Protein AF-A0A5C6UK76-F1 (afdb_monomer)

Structure (mmCIF, N/CA/C/O backbone):
data_AF-A0A5C6UK76-F1
#
_entry.id   AF-A0A5C6UK76-F1
#
loop_
_atom_site.group_PDB
_atom_site.id
_atom_site.type_symbol
_atom_site.label_atom_id
_atom_site.label_alt_id
_atom_site.label_comp_id
_atom_site.label_asym_id
_atom_site.label_entity_id
_atom_site.label_seq_id
_atom_site.pdbx_PDB_ins_code
_atom_site.Cartn_x
_atom_site.Cartn_y
_atom_site.Cartn_z
_atom_site.occupancy
_atom_site.B_iso_or_equiv
_atom_site.auth_seq_id
_atom_site.auth_comp_id
_atom_site.auth_asym_id
_atom_site.auth_atom_id
_atom_site.pdbx_PDB_model_num
ATOM 1 N N . MET A 1 1 ? -68.736 -87.052 -55.506 1.00 36.09 1 MET A N 1
ATOM 2 C CA . MET A 1 1 ? -68.557 -86.877 -56.955 1.00 36.09 1 MET A CA 1
ATOM 3 C C . MET A 1 1 ? -67.538 -85.767 -57.106 1.00 36.09 1 MET A C 1
ATOM 5 O O . MET A 1 1 ? -67.913 -84.608 -57.008 1.00 36.09 1 MET A O 1
ATOM 9 N N . ASP A 1 2 ? -66.259 -86.073 -56.887 1.00 35.88 2 ASP A N 1
ATOM 10 C CA . ASP A 1 2 ? -65.338 -86.766 -57.823 1.00 35.88 2 ASP A CA 1
ATOM 11 C C . ASP A 1 2 ? -65.076 -85.876 -59.041 1.00 35.88 2 ASP A C 1
ATOM 13 O O . ASP A 1 2 ? -66.031 -85.508 -59.718 1.00 35.88 2 ASP A O 1
ATOM 17 N N . GLN A 1 3 ? -63.849 -85.332 -59.127 1.00 36.06 3 GLN A N 1
ATOM 18 C CA . GLN A 1 3 ? -62.809 -85.706 -60.118 1.00 36.06 3 GLN A CA 1
ATOM 19 C C . GLN A 1 3 ? -63.142 -85.106 -61.498 1.00 36.06 3 GLN A C 1
ATOM 21 O O . GLN A 1 3 ? -64.276 -85.176 -61.943 1.00 36.06 3 GLN A O 1
ATOM 26 N N . ASP A 1 4 ? -62.283 -84.441 -62.261 1.00 37.47 4 ASP A N 1
ATOM 27 C CA . ASP A 1 4 ? -60.842 -84.536 -62.507 1.00 37.47 4 ASP A CA 1
ATOM 28 C C . ASP A 1 4 ? -60.537 -83.349 -63.468 1.00 37.47 4 ASP A C 1
ATOM 30 O O . ASP A 1 4 ? -61.389 -82.984 -64.276 1.00 37.47 4 ASP A O 1
ATOM 34 N N . GLU A 1 5 ? -59.479 -82.550 -63.311 1.00 41.06 5 GLU A N 1
ATOM 35 C CA . GLU A 1 5 ? -58.100 -82.783 -63.781 1.00 41.06 5 GLU A CA 1
ATOM 36 C C . GLU A 1 5 ? -57.763 -81.905 -65.013 1.00 41.06 5 GLU A C 1
ATOM 38 O O . GLU A 1 5 ? -58.577 -81.710 -65.913 1.00 41.06 5 GLU A O 1
ATOM 43 N N . LYS A 1 6 ? -56.496 -81.461 -65.041 1.00 35.66 6 LYS A N 1
ATOM 44 C CA . LYS A 1 6 ? -55.694 -80.858 -66.131 1.00 35.66 6 LYS A CA 1
ATOM 45 C C . LYS A 1 6 ? -55.675 -79.325 -66.192 1.00 35.66 6 LYS A C 1
ATOM 47 O O . LYS A 1 6 ? -56.593 -78.685 -66.679 1.00 35.66 6 LYS A O 1
ATOM 52 N N . SER A 1 7 ? -54.680 -78.693 -65.563 1.00 37.75 7 SER A N 1
ATOM 53 C CA . SER A 1 7 ? -53.267 -78.587 -65.998 1.00 37.75 7 SER A CA 1
ATOM 54 C C . SER A 1 7 ? -53.093 -77.642 -67.186 1.00 37.75 7 SER A C 1
ATOM 56 O O . SER A 1 7 ? -53.375 -78.030 -68.315 1.00 37.75 7 SER A O 1
ATOM 58 N N . GLN A 1 8 ? -52.534 -76.454 -66.932 1.00 35.03 8 GLN A N 1
ATOM 59 C CA . GLN A 1 8 ? -51.279 -76.071 -67.579 1.00 35.03 8 GLN A CA 1
ATOM 60 C C . GLN A 1 8 ? -50.552 -74.971 -66.790 1.00 35.03 8 GLN A C 1
ATOM 62 O O . GLN A 1 8 ? -51.167 -74.122 -66.153 1.00 35.03 8 GLN A O 1
ATOM 67 N N . VAL A 1 9 ? -49.232 -75.096 -66.811 1.00 37.34 9 VAL A N 1
ATOM 68 C CA . VAL A 1 9 ? -48.186 -74.438 -66.026 1.00 37.34 9 VAL A CA 1
ATOM 69 C C . VAL A 1 9 ? -47.702 -73.142 -66.700 1.00 37.34 9 VAL A C 1
ATOM 71 O O . VAL A 1 9 ? -47.714 -73.062 -67.924 1.00 37.34 9 VAL A O 1
ATOM 74 N N . ASP A 1 10 ? -47.249 -72.207 -65.857 1.00 37.44 10 ASP A N 1
ATOM 75 C CA . ASP A 1 10 ? -46.305 -71.087 -66.039 1.00 37.44 10 ASP A CA 1
ATOM 76 C C . ASP A 1 10 ? -46.418 -70.099 -67.211 1.00 37.44 10 ASP A C 1
ATOM 78 O O . ASP A 1 10 ? -46.256 -70.434 -68.381 1.00 37.44 10 ASP A O 1
ATOM 82 N N . SER A 1 11 ? -46.372 -68.815 -66.836 1.00 34.81 11 SER A N 1
ATOM 83 C CA . SER A 1 11 ? -45.257 -67.968 -67.272 1.00 34.81 11 SER A CA 1
ATOM 84 C C . SER A 1 11 ? -44.856 -66.980 -66.171 1.00 34.81 11 SER A C 1
ATOM 86 O O . SER A 1 11 ? -45.679 -66.232 -65.647 1.00 34.81 11 SER A O 1
ATOM 88 N N . VAL A 1 12 ? -43.571 -67.043 -65.848 1.00 40.00 12 VAL A N 1
ATOM 89 C CA . VAL A 1 12 ? -42.781 -66.275 -64.885 1.00 40.00 12 VAL A CA 1
ATOM 90 C C . VAL A 1 12 ? -42.566 -64.816 -65.336 1.00 40.00 12 VAL A C 1
ATOM 92 O O . VAL A 1 12 ? -42.543 -64.546 -66.530 1.00 40.00 12 VAL A O 1
ATOM 95 N N . GLU A 1 13 ? -42.428 -63.938 -64.333 1.00 47.53 13 GLU A N 1
ATOM 96 C CA . GLU A 1 13 ? -41.753 -62.623 -64.256 1.00 47.53 13 GLU A C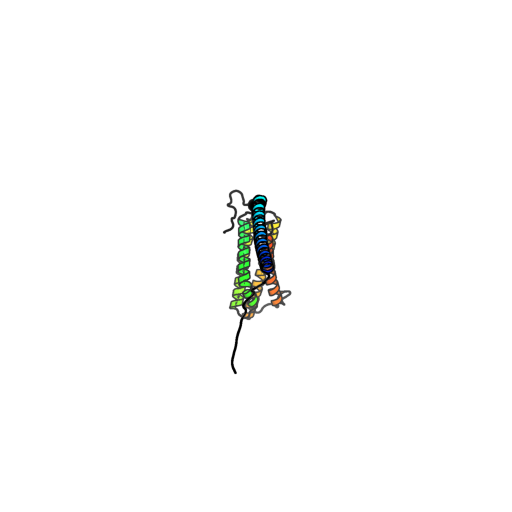A 1
ATOM 97 C C . GLU A 1 13 ? -41.621 -61.745 -65.512 1.00 47.53 13 GLU A C 1
ATOM 99 O O . GLU A 1 13 ? -40.874 -62.047 -66.435 1.00 47.53 13 GLU A O 1
ATOM 104 N N . ASP A 1 14 ? -42.178 -60.537 -65.405 1.00 42.41 14 ASP A N 1
ATOM 105 C CA . ASP A 1 14 ? -41.541 -59.327 -65.936 1.00 42.41 14 ASP A CA 1
ATOM 106 C C . ASP A 1 14 ? -41.408 -58.349 -64.755 1.00 42.41 14 ASP A C 1
ATOM 108 O O . ASP A 1 14 ? -42.170 -57.398 -64.575 1.00 42.41 14 ASP A O 1
ATOM 112 N N . VAL A 1 15 ? -40.526 -58.705 -63.815 1.00 51.69 15 VAL A N 1
ATOM 113 C CA . VAL A 1 15 ? -40.013 -57.739 -62.841 1.00 51.69 15 VAL A CA 1
ATOM 114 C C . VAL A 1 15 ? -39.088 -56.840 -63.643 1.00 51.69 15 VAL A C 1
ATOM 116 O O . VAL A 1 15 ? -38.170 -57.335 -64.287 1.00 51.69 15 VAL A O 1
ATOM 119 N N . ASP A 1 16 ? -39.356 -55.540 -63.627 1.00 55.72 16 ASP A N 1
ATOM 120 C CA . ASP A 1 16 ? -38.606 -54.516 -64.354 1.00 55.72 16 ASP A CA 1
ATOM 121 C C . ASP A 1 16 ? -37.191 -54.376 -63.748 1.00 55.72 16 ASP A C 1
ATOM 123 O O . ASP A 1 16 ? -36.895 -53.506 -62.924 1.00 55.72 16 ASP A O 1
ATOM 127 N N . VAL A 1 17 ? -36.329 -55.345 -64.076 1.00 55.34 17 VAL A N 1
ATOM 128 C CA . VAL A 1 17 ? -34.945 -55.477 -63.599 1.00 55.34 17 VAL A CA 1
ATOM 129 C C . VAL A 1 17 ? -34.110 -54.272 -64.037 1.00 55.34 17 VAL A C 1
ATOM 131 O O . VAL A 1 17 ? -33.193 -53.873 -63.317 1.00 55.34 17 VAL A O 1
ATOM 134 N N . ASP A 1 18 ? -34.464 -53.647 -65.161 1.00 51.66 18 ASP A N 1
ATOM 135 C CA . ASP A 1 18 ? -33.793 -52.454 -65.673 1.00 51.66 18 ASP A CA 1
ATOM 136 C C . ASP A 1 18 ? -34.073 -51.225 -64.792 1.00 51.66 18 ASP A C 1
ATOM 138 O O . ASP A 1 18 ? -33.136 -50.508 -64.435 1.00 51.66 18 ASP A O 1
ATOM 142 N N . ALA A 1 19 ? -35.312 -51.037 -64.320 1.00 57.44 19 ALA A N 1
ATOM 143 C CA . ALA A 1 19 ? -35.645 -49.965 -63.377 1.00 57.44 19 ALA A CA 1
ATOM 144 C C . ALA A 1 19 ? -34.935 -50.129 -62.016 1.00 57.44 19 ALA A C 1
ATOM 146 O O . ALA A 1 19 ? -34.432 -49.155 -61.451 1.00 57.44 19 ALA A O 1
ATOM 147 N N . ALA A 1 20 ? -34.827 -51.363 -61.509 1.00 55.31 20 ALA A N 1
ATOM 148 C CA . ALA A 1 20 ? -34.127 -51.654 -60.255 1.00 55.31 20 ALA A CA 1
ATOM 149 C C . ALA A 1 20 ? -32.594 -51.500 -60.373 1.00 55.31 20 ALA A C 1
ATOM 151 O O . ALA A 1 20 ? -31.933 -51.050 -59.432 1.00 55.31 20 ALA A O 1
ATOM 152 N N . LEU A 1 21 ? -32.014 -51.843 -61.530 1.00 54.47 21 LEU A N 1
ATOM 153 C CA . LEU A 1 21 ? -30.589 -51.648 -61.815 1.00 54.47 21 LEU A CA 1
ATOM 154 C C . LEU A 1 21 ? -30.227 -50.170 -61.990 1.00 54.47 21 LEU A C 1
ATOM 156 O O . LEU A 1 21 ? -29.157 -49.753 -61.538 1.00 54.47 21 LEU A O 1
ATOM 160 N N . ASP A 1 22 ? -31.097 -49.371 -62.605 1.00 58.78 22 ASP A N 1
ATOM 161 C CA . ASP A 1 22 ? -30.868 -47.935 -62.771 1.00 58.78 22 ASP A CA 1
ATOM 162 C C . ASP A 1 22 ? -30.998 -47.167 -61.448 1.00 58.78 22 ASP A C 1
ATOM 164 O O . ASP A 1 22 ? -30.223 -46.237 -61.199 1.00 58.78 22 ASP A O 1
ATOM 168 N N . GLU A 1 23 ? -31.881 -47.598 -60.543 1.00 59.38 23 GLU A N 1
ATOM 169 C CA . GLU A 1 23 ? -31.985 -47.030 -59.195 1.00 59.38 23 GLU A CA 1
ATOM 170 C C . GLU A 1 23 ? -30.748 -47.361 -58.332 1.00 59.38 23 GLU A C 1
ATOM 172 O O . GLU A 1 23 ? -30.186 -46.470 -57.684 1.00 59.38 23 GLU A O 1
ATOM 177 N N . LEU A 1 24 ? -30.222 -48.592 -58.422 1.00 58.00 24 LEU A N 1
ATOM 178 C CA . LEU A 1 24 ? -28.968 -48.996 -57.765 1.00 58.00 24 LEU A CA 1
ATOM 179 C C . LEU A 1 24 ? -27.742 -48.246 -58.311 1.00 58.00 24 LEU A C 1
ATOM 181 O O . LEU A 1 24 ? -26.918 -47.760 -57.531 1.00 58.00 24 LEU A O 1
ATOM 185 N N . ARG A 1 25 ? -27.629 -48.081 -59.638 1.00 57.03 25 ARG A N 1
ATOM 186 C CA . ARG A 1 25 ? -26.540 -47.305 -60.263 1.00 57.03 25 ARG A CA 1
ATOM 187 C C . ARG A 1 25 ? -26.611 -45.824 -59.896 1.00 57.03 25 ARG A C 1
ATOM 189 O O . ARG A 1 25 ? -25.571 -45.203 -59.667 1.00 57.03 25 ARG A O 1
ATOM 196 N N . ALA A 1 26 ? -27.811 -45.249 -59.804 1.00 59.75 26 ALA A N 1
ATOM 197 C CA . ALA A 1 26 ? -27.995 -43.861 -59.391 1.00 59.75 26 ALA A CA 1
ATOM 198 C C . ALA A 1 26 ? -27.611 -43.636 -57.916 1.00 59.75 26 ALA A C 1
ATOM 200 O O . ALA A 1 26 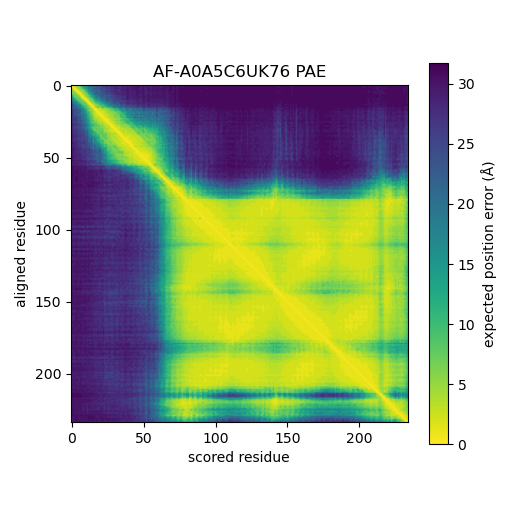? -27.012 -42.604 -57.590 1.00 59.75 26 ALA A O 1
ATOM 201 N N . GLU A 1 27 ? -27.901 -44.588 -57.023 1.00 61.22 27 GLU A N 1
ATOM 202 C CA . GLU A 1 27 ? -27.457 -44.525 -55.626 1.00 61.22 27 GLU A CA 1
ATOM 203 C C . GLU A 1 27 ? -25.946 -44.720 -55.471 1.00 61.22 27 GLU A C 1
ATOM 205 O O . GLU A 1 27 ? -25.308 -43.968 -54.725 1.00 61.22 27 GLU A O 1
ATOM 210 N N . GLU A 1 28 ? -25.351 -45.672 -56.191 1.00 59.44 28 GLU A N 1
ATOM 211 C CA . GLU A 1 28 ? -23.913 -45.942 -56.133 1.00 59.44 28 GLU A CA 1
ATOM 212 C C . GLU A 1 28 ? -23.104 -44.759 -56.689 1.00 59.44 28 GLU A C 1
ATOM 214 O O . GLU A 1 28 ? -22.155 -44.298 -56.050 1.00 59.44 28 GLU A O 1
ATOM 219 N N . HIS A 1 29 ? -23.556 -44.153 -57.793 1.00 60.41 29 HIS A N 1
ATOM 220 C CA . HIS A 1 29 ? -22.941 -42.952 -58.362 1.00 60.41 29 HIS A CA 1
ATOM 221 C C . HIS A 1 29 ? -23.073 -41.734 -57.431 1.00 60.41 29 HIS A C 1
ATOM 223 O O . HIS A 1 29 ? -22.135 -40.947 -57.301 1.00 60.41 29 HIS A O 1
ATOM 229 N N . ARG A 1 30 ? -24.198 -41.582 -56.710 1.00 64.38 30 ARG A N 1
ATOM 230 C CA . ARG A 1 30 ? -24.366 -40.525 -55.690 1.00 64.38 30 ARG A CA 1
ATOM 231 C C . ARG A 1 30 ? -23.485 -40.751 -54.463 1.00 64.38 30 ARG A C 1
ATOM 233 O O . ARG A 1 30 ? -22.965 -39.775 -53.921 1.00 64.38 30 ARG A O 1
ATOM 240 N N . ARG A 1 31 ? -23.310 -41.998 -54.013 1.00 67.19 31 ARG A N 1
ATOM 241 C CA . ARG A 1 31 ? -22.402 -42.334 -52.901 1.00 67.19 31 ARG A CA 1
ATOM 242 C C . ARG A 1 31 ? -20.952 -42.074 -53.287 1.00 67.19 31 ARG A C 1
ATOM 244 O O . ARG A 1 31 ? -20.277 -41.364 -52.546 1.00 67.19 31 ARG A O 1
ATOM 251 N N . LEU A 1 32 ? -20.524 -42.545 -54.460 1.00 66.00 32 LEU A N 1
ATOM 252 C CA . LEU A 1 32 ? -19.177 -42.319 -54.983 1.00 66.00 32 LEU A CA 1
ATOM 253 C C . LEU A 1 32 ? -18.891 -40.826 -55.160 1.00 66.00 32 LEU A C 1
ATOM 255 O O . LEU A 1 32 ? -17.889 -40.340 -54.639 1.00 66.00 32 LEU A O 1
ATOM 259 N N . LEU A 1 33 ? -19.808 -40.067 -55.771 1.00 65.81 33 LEU A N 1
ATOM 260 C CA . LEU A 1 33 ? -19.674 -38.612 -55.895 1.00 65.81 33 LEU A CA 1
ATOM 261 C C . LEU A 1 33 ? -19.567 -37.918 -54.532 1.00 65.81 33 LEU A C 1
ATOM 263 O O . LEU A 1 33 ? -18.705 -37.060 -54.363 1.00 65.81 33 LEU A O 1
ATOM 267 N N . ARG A 1 34 ? -20.382 -38.296 -53.537 1.00 63.91 34 ARG A N 1
ATOM 268 C CA . ARG A 1 34 ? -20.287 -37.723 -52.182 1.00 63.91 34 ARG A CA 1
ATOM 269 C C . ARG A 1 34 ? -18.942 -38.024 -51.532 1.00 63.91 34 ARG A C 1
ATOM 271 O O . ARG A 1 34 ? -18.337 -37.113 -50.975 1.00 63.91 34 ARG A O 1
ATOM 278 N N . THR A 1 35 ? -18.457 -39.262 -51.625 1.00 65.62 35 THR A N 1
ATOM 279 C CA . THR A 1 35 ? -17.150 -39.630 -51.068 1.00 65.62 35 THR A CA 1
ATOM 280 C C . THR A 1 35 ? -16.011 -38.916 -51.784 1.00 65.62 35 THR A C 1
ATOM 282 O O . THR A 1 35 ? -15.151 -38.344 -51.121 1.00 65.62 35 THR A O 1
ATOM 285 N N . THR A 1 36 ? -16.019 -38.846 -53.117 1.00 69.62 36 THR A N 1
ATOM 286 C CA . THR A 1 36 ? -14.970 -38.166 -53.887 1.00 69.62 36 THR A CA 1
ATOM 287 C C . THR A 1 36 ? -14.959 -36.665 -53.606 1.00 69.62 36 THR A C 1
ATOM 289 O O . THR A 1 36 ? -13.890 -36.107 -53.381 1.00 69.62 36 THR A O 1
ATOM 292 N N . VAL A 1 37 ? -16.126 -36.016 -53.530 1.00 69.25 37 VAL A N 1
ATOM 293 C CA . VAL A 1 37 ? -16.233 -34.586 -53.199 1.00 69.25 37 VAL A CA 1
ATOM 294 C C . VAL A 1 37 ? -15.744 -34.307 -51.776 1.00 69.25 37 VAL A C 1
ATOM 296 O O . VAL A 1 37 ? -14.949 -33.392 -51.587 1.00 69.25 37 VAL A O 1
ATOM 299 N N . LEU A 1 38 ? -16.134 -35.114 -50.783 1.00 65.56 38 LEU A N 1
ATOM 300 C CA . LEU A 1 38 ? -15.639 -34.973 -49.406 1.00 65.56 38 LEU A CA 1
ATOM 301 C C . LEU A 1 38 ? -14.121 -35.153 -49.319 1.00 65.56 38 LEU A C 1
ATOM 303 O O . LEU A 1 38 ? -13.448 -34.360 -48.666 1.00 65.56 38 LEU A O 1
ATOM 307 N N . THR A 1 39 ? -13.573 -36.151 -50.015 1.00 69.31 39 THR A N 1
ATOM 308 C CA . THR A 1 39 ? -12.125 -36.411 -50.020 1.00 69.31 39 THR A CA 1
ATOM 309 C C . THR A 1 39 ? -11.361 -35.268 -50.687 1.00 69.31 39 THR A C 1
ATOM 311 O O . THR A 1 39 ? -10.293 -34.882 -50.221 1.00 69.31 39 THR A O 1
ATOM 314 N N . LEU A 1 40 ? -11.925 -34.677 -51.744 1.00 69.62 40 LEU A N 1
ATOM 315 C CA . LEU A 1 40 ? -11.326 -33.553 -52.459 1.00 69.62 40 LEU A CA 1
ATOM 316 C C . LEU A 1 40 ? -11.397 -32.256 -51.636 1.00 69.62 40 LEU A C 1
ATOM 318 O O . LEU A 1 40 ? -10.416 -31.517 -51.586 1.00 69.62 40 LEU A O 1
ATOM 322 N N . ILE A 1 41 ? -12.493 -32.023 -50.905 1.00 67.69 41 ILE A N 1
ATOM 323 C CA . ILE A 1 41 ? -12.611 -30.910 -49.949 1.00 67.69 41 ILE A CA 1
ATOM 324 C C . ILE A 1 41 ? -11.589 -31.068 -48.818 1.00 67.69 41 ILE A C 1
ATOM 326 O O . ILE A 1 41 ? -10.820 -30.142 -48.576 1.00 67.69 41 ILE A O 1
ATOM 330 N N . LEU A 1 42 ? -11.508 -32.238 -48.175 1.00 64.50 42 LEU A N 1
ATOM 331 C CA . LEU A 1 42 ? -10.533 -32.483 -47.104 1.00 64.50 42 LEU A CA 1
ATOM 332 C C . LEU A 1 42 ? -9.085 -32.386 -47.601 1.00 64.50 42 LEU A C 1
ATOM 334 O O . LEU A 1 42 ? -8.256 -31.754 -46.949 1.00 64.50 42 LEU A O 1
ATOM 338 N N . GLY A 1 43 ? -8.785 -32.957 -48.769 1.00 66.25 43 GLY A N 1
ATOM 339 C CA . GLY A 1 43 ? -7.459 -32.873 -49.378 1.00 66.25 43 GLY A CA 1
ATOM 340 C C . GLY A 1 43 ? -7.067 -31.437 -49.725 1.00 66.25 43 GLY A C 1
ATOM 341 O O . GLY A 1 43 ? -5.944 -31.021 -49.447 1.00 66.25 43 GLY A O 1
ATOM 342 N N . SER A 1 44 ? -8.000 -30.651 -50.269 1.00 63.47 44 SER A N 1
ATOM 343 C CA . SER A 1 44 ? -7.755 -29.243 -50.601 1.00 63.47 44 SER A CA 1
ATOM 344 C C . SER A 1 44 ? -7.622 -28.353 -49.361 1.00 63.47 44 SER A C 1
ATOM 346 O O . SER A 1 44 ? -6.753 -27.487 -49.343 1.00 63.47 44 SER A O 1
ATOM 348 N N . ALA A 1 45 ? -8.392 -28.604 -48.298 1.00 58.91 45 ALA A N 1
ATOM 349 C CA . ALA A 1 45 ? -8.278 -27.880 -47.034 1.00 58.91 45 ALA A CA 1
ATOM 350 C C . ALA A 1 45 ? -6.930 -28.148 -46.348 1.00 58.91 45 ALA A C 1
ATOM 352 O O . ALA A 1 45 ? -6.256 -27.210 -45.928 1.00 58.91 45 ALA A O 1
ATOM 353 N N . LEU A 1 46 ? -6.495 -29.411 -46.292 1.00 63.84 46 LEU A N 1
ATOM 354 C CA . LEU A 1 46 ? -5.193 -29.771 -45.722 1.00 63.84 46 LEU A CA 1
ATOM 355 C C . LEU A 1 46 ? -4.033 -29.231 -46.567 1.00 63.84 46 LEU A C 1
ATOM 357 O O . LEU A 1 46 ? -3.068 -28.705 -46.015 1.00 63.84 46 LEU A O 1
ATOM 361 N N . GLY A 1 47 ? -4.146 -29.298 -47.896 1.00 68.56 47 GLY A N 1
ATOM 362 C CA . GLY A 1 47 ? -3.170 -28.708 -48.812 1.00 68.56 47 GLY A CA 1
ATOM 363 C C . GLY A 1 47 ? -3.082 -27.187 -48.677 1.00 68.56 47 GLY A C 1
ATOM 364 O O . GLY A 1 47 ? -1.982 -26.642 -48.660 1.00 68.56 47 GLY A O 1
ATOM 365 N N . PHE A 1 48 ? -4.219 -26.506 -48.511 1.00 66.94 48 PHE A N 1
ATOM 366 C CA . PHE A 1 48 ? -4.271 -25.061 -48.299 1.00 66.94 48 PHE A CA 1
ATOM 367 C C . PHE A 1 48 ? -3.658 -24.658 -46.957 1.00 66.94 48 PHE A C 1
ATOM 369 O O . PHE A 1 48 ? -2.881 -23.714 -46.923 1.00 66.94 48 PHE A O 1
ATOM 376 N N . VAL A 1 49 ? -3.937 -25.384 -45.870 1.00 62.31 49 VAL A N 1
ATOM 377 C CA . VAL A 1 49 ? -3.332 -25.117 -44.554 1.00 62.31 49 VAL A CA 1
ATOM 378 C C . VAL A 1 49 ? -1.822 -25.362 -44.580 1.00 62.31 49 VAL A C 1
ATOM 380 O O . VAL A 1 49 ? -1.066 -24.531 -44.088 1.00 62.31 49 VAL A O 1
ATOM 383 N N . ALA A 1 50 ? -1.359 -26.453 -45.197 1.00 68.69 50 ALA A N 1
ATOM 384 C CA . ALA A 1 50 ? 0.071 -26.735 -45.325 1.00 68.69 50 ALA A CA 1
ATOM 385 C C . ALA A 1 50 ? 0.793 -25.695 -46.198 1.00 68.69 50 ALA A C 1
ATOM 387 O O . ALA A 1 50 ? 1.877 -25.241 -45.839 1.00 68.69 50 ALA A O 1
ATOM 388 N N . TRP A 1 51 ? 0.179 -25.281 -47.312 1.00 72.31 51 TRP A N 1
ATOM 389 C CA . TRP A 1 51 ? 0.689 -24.206 -48.161 1.00 72.31 51 TRP A CA 1
ATOM 390 C C . TRP A 1 51 ? 0.701 -22.865 -47.421 1.00 72.31 51 TRP A C 1
ATOM 392 O O . TRP A 1 51 ? 1.724 -22.194 -47.424 1.00 72.31 51 TRP A O 1
ATOM 402 N N . TRP A 1 52 ? -0.378 -22.526 -46.708 1.00 63.44 52 TRP A N 1
ATOM 403 C CA . TRP A 1 52 ? -0.481 -21.310 -45.902 1.00 63.44 52 TRP A CA 1
ATOM 404 C C . TRP A 1 52 ? 0.595 -21.255 -44.821 1.00 63.44 52 TRP A C 1
ATOM 406 O O . TRP A 1 52 ? 1.236 -20.222 -44.673 1.00 63.44 52 TRP A O 1
ATOM 416 N N . ILE A 1 53 ? 0.834 -22.354 -44.100 1.00 62.03 53 ILE A N 1
ATOM 417 C CA . ILE A 1 53 ? 1.913 -22.438 -43.109 1.00 62.03 53 ILE A CA 1
ATOM 418 C C . ILE A 1 53 ? 3.266 -22.270 -43.803 1.00 62.03 53 ILE A C 1
ATOM 420 O O . ILE A 1 53 ? 4.037 -21.417 -43.390 1.00 62.03 53 ILE A O 1
ATOM 424 N N . ALA A 1 54 ? 3.537 -23.006 -44.885 1.00 68.12 54 ALA A N 1
ATOM 425 C CA . ALA A 1 54 ? 4.819 -22.947 -45.590 1.00 68.12 54 ALA A CA 1
ATOM 426 C C . ALA A 1 54 ? 5.128 -21.576 -46.224 1.00 68.12 54 ALA A C 1
ATOM 428 O O . ALA A 1 54 ? 6.296 -21.231 -46.367 1.00 68.12 54 ALA A O 1
ATOM 429 N N . THR A 1 55 ? 4.113 -20.795 -46.612 1.00 68.06 55 THR A N 1
ATOM 430 C CA . THR A 1 55 ? 4.301 -19.442 -47.167 1.00 68.06 55 THR A CA 1
ATOM 431 C C . THR A 1 55 ? 4.245 -18.332 -46.119 1.00 68.06 55 THR A C 1
ATOM 433 O O . THR A 1 55 ? 4.661 -17.218 -46.414 1.00 68.06 55 THR A O 1
ATOM 436 N N . ASN A 1 56 ? 3.720 -18.605 -44.918 1.00 54.78 56 ASN A N 1
ATOM 437 C CA . ASN A 1 56 ? 3.589 -17.643 -43.813 1.00 54.78 56 ASN A CA 1
ATOM 438 C C . ASN A 1 56 ? 4.434 -18.037 -42.583 1.00 54.78 56 ASN A C 1
ATOM 440 O O . ASN A 1 56 ? 4.200 -17.553 -41.477 1.00 54.78 56 ASN A O 1
ATOM 444 N N . THR A 1 57 ? 5.437 -18.904 -42.747 1.00 55.16 57 THR A N 1
ATOM 445 C CA . THR A 1 57 ? 6.425 -19.197 -41.695 1.00 55.16 57 THR A CA 1
ATOM 446 C C . THR A 1 57 ? 7.141 -17.932 -41.232 1.00 55.16 57 THR A C 1
ATOM 448 O O . THR A 1 57 ? 7.403 -17.791 -40.040 1.00 55.16 57 THR A O 1
ATOM 451 N N . ASP A 1 58 ? 7.394 -16.989 -42.145 1.00 49.06 58 ASP A N 1
ATOM 452 C CA . ASP A 1 58 ? 8.058 -15.724 -41.827 1.00 49.06 58 ASP A CA 1
ATOM 453 C C . ASP A 1 58 ? 7.216 -14.848 -40.895 1.00 49.06 58 ASP A C 1
ATOM 455 O O . ASP A 1 58 ? 7.773 -14.252 -39.988 1.00 49.06 58 ASP A O 1
ATOM 459 N N . THR A 1 59 ? 5.886 -14.814 -41.020 1.00 51.31 59 THR A N 1
ATOM 460 C CA . THR A 1 59 ? 5.018 -14.015 -40.134 1.00 51.31 59 THR A CA 1
ATOM 461 C C . THR A 1 59 ? 4.852 -14.625 -38.742 1.00 51.31 59 THR A C 1
ATOM 463 O O . THR A 1 59 ? 4.742 -13.878 -37.774 1.00 51.31 59 THR A O 1
ATOM 466 N N . LEU A 1 60 ? 4.884 -15.957 -38.615 1.00 48.88 60 LEU A N 1
ATOM 467 C CA . LEU A 1 60 ? 4.826 -16.649 -37.316 1.00 48.88 60 LEU A CA 1
ATOM 468 C C . LEU A 1 60 ? 6.167 -16.627 -36.562 1.00 48.88 60 LEU A C 1
ATOM 470 O O . LEU A 1 60 ? 6.184 -16.578 -35.336 1.00 48.88 60 LEU A O 1
ATOM 474 N N . LEU A 1 61 ? 7.295 -16.662 -37.278 1.00 48.69 61 LEU A N 1
ATOM 475 C CA . LEU A 1 61 ? 8.629 -16.561 -36.676 1.00 48.69 61 LEU A CA 1
ATOM 476 C C . LEU A 1 61 ? 9.047 -15.105 -36.437 1.00 48.69 61 LEU A C 1
ATOM 478 O O . LEU A 1 61 ? 9.679 -14.825 -35.423 1.00 48.69 61 LEU A O 1
ATOM 482 N N . GLN A 1 62 ? 8.670 -14.164 -37.313 1.00 45.91 62 GLN A N 1
ATOM 483 C CA . GLN A 1 62 ? 8.944 -12.738 -37.103 1.00 45.91 62 GLN A CA 1
ATOM 484 C C . GLN A 1 62 ? 8.156 -12.158 -35.940 1.00 45.91 62 GLN A C 1
ATOM 486 O O . GLN A 1 62 ? 8.708 -11.303 -35.264 1.00 45.91 62 GLN A O 1
ATOM 491 N N . SER A 1 63 ? 6.921 -12.596 -35.665 1.00 43.22 63 SER A N 1
ATOM 492 C CA . SER A 1 63 ? 6.207 -12.106 -34.480 1.00 43.22 63 SER A CA 1
ATOM 493 C C . SER A 1 63 ? 6.966 -12.455 -33.202 1.00 43.22 63 SER A C 1
ATOM 495 O O . SER A 1 63 ? 7.143 -11.592 -32.355 1.00 43.22 63 SER A O 1
ATOM 497 N N . ASN A 1 64 ? 7.501 -13.675 -33.097 1.00 43.62 64 ASN A N 1
ATOM 498 C CA . ASN A 1 64 ? 8.263 -14.090 -31.919 1.00 43.62 64 ASN A CA 1
ATOM 499 C C . ASN A 1 64 ? 9.659 -13.455 -31.879 1.00 43.62 64 ASN A C 1
ATOM 501 O O . ASN A 1 64 ? 10.061 -12.973 -30.832 1.00 43.62 64 ASN A O 1
ATOM 505 N N . LEU A 1 65 ? 10.366 -13.352 -33.011 1.00 47.00 65 LEU A N 1
ATOM 506 C CA . LEU A 1 65 ? 11.670 -12.676 -33.073 1.00 47.00 65 LEU A CA 1
ATOM 507 C C . LEU A 1 65 ? 11.573 -11.159 -32.847 1.00 47.00 65 LEU A C 1
ATOM 509 O O . LEU A 1 65 ? 12.494 -10.577 -32.291 1.00 47.00 65 LEU A O 1
ATOM 513 N N . GLN A 1 66 ? 10.488 -10.502 -33.273 1.00 49.66 66 GLN A N 1
ATOM 514 C CA . GLN A 1 66 ? 10.249 -9.077 -33.005 1.00 49.66 66 GLN A CA 1
ATOM 515 C C . GLN A 1 66 ? 9.789 -8.835 -31.568 1.00 49.66 66 GLN A C 1
ATOM 517 O O . GLN A 1 66 ? 10.126 -7.795 -31.011 1.00 49.66 66 GLN A O 1
ATOM 522 N N . VAL A 1 67 ? 9.064 -9.781 -30.962 1.00 54.38 67 VAL A N 1
ATOM 523 C CA . VAL A 1 67 ? 8.742 -9.745 -29.529 1.00 54.38 67 VAL A CA 1
ATOM 524 C C . VAL A 1 67 ? 10.010 -9.955 -28.706 1.00 54.38 67 VAL A C 1
ATOM 526 O O . VAL A 1 67 ? 10.311 -9.105 -27.887 1.00 54.38 67 VAL A O 1
ATOM 529 N N . GLU A 1 68 ? 10.828 -10.971 -28.991 1.00 55.22 68 GLU A N 1
ATOM 530 C CA . GLU A 1 68 ? 12.090 -11.215 -28.272 1.00 55.22 68 GLU A CA 1
ATOM 531 C C . GLU A 1 68 ? 13.116 -10.087 -28.478 1.00 55.22 68 GLU A C 1
ATOM 533 O O . GLU A 1 68 ? 13.762 -9.651 -27.526 1.00 55.22 68 GLU A O 1
ATOM 538 N N . ALA A 1 69 ? 13.265 -9.569 -29.703 1.00 56.84 69 ALA A N 1
ATOM 539 C CA . ALA A 1 69 ? 14.145 -8.428 -29.966 1.00 56.84 69 ALA A CA 1
ATOM 540 C C . ALA A 1 69 ? 13.614 -7.136 -29.322 1.00 56.84 69 ALA A C 1
ATOM 542 O O . ALA A 1 69 ? 14.401 -6.359 -28.784 1.00 56.84 69 ALA A O 1
ATOM 543 N N . GLY A 1 70 ? 12.294 -6.923 -29.336 1.00 55.84 70 GLY A N 1
ATOM 544 C CA . GLY A 1 70 ? 11.648 -5.795 -28.667 1.00 55.84 70 GLY A CA 1
ATOM 545 C C . GLY A 1 70 ? 11.754 -5.878 -27.143 1.00 55.84 70 GLY A C 1
ATOM 546 O O . GLY A 1 70 ? 12.033 -4.877 -26.490 1.00 55.84 70 GLY A O 1
ATOM 547 N N . GLU A 1 71 ? 11.615 -7.071 -26.568 1.00 60.38 71 GLU A N 1
ATOM 548 C CA . GLU A 1 71 ? 11.819 -7.337 -25.144 1.00 60.38 71 GLU A CA 1
ATOM 549 C C . GLU A 1 71 ? 13.273 -7.102 -24.742 1.00 60.38 71 GLU A C 1
ATOM 551 O O . GLU A 1 71 ? 13.521 -6.440 -23.739 1.00 60.38 71 GLU A O 1
ATOM 556 N N . GLN A 1 72 ? 14.247 -7.554 -25.537 1.00 62.50 72 GLN A N 1
ATOM 557 C CA . GLN A 1 72 ? 15.662 -7.283 -25.270 1.00 62.50 72 GLN A CA 1
ATOM 558 C C . GLN A 1 72 ? 16.007 -5.792 -25.367 1.00 62.50 72 GLN A C 1
ATOM 560 O O . GLN A 1 72 ? 16.766 -5.293 -24.536 1.00 62.50 72 GLN A O 1
ATOM 565 N N . GLU A 1 73 ? 15.446 -5.064 -26.336 1.00 61.41 73 GLU A N 1
ATOM 566 C CA . GLU A 1 73 ? 15.643 -3.615 -26.469 1.00 61.41 73 GLU A CA 1
ATOM 567 C C . GLU A 1 73 ? 15.028 -2.849 -25.286 1.00 61.41 73 GLU A C 1
ATOM 569 O O . GLU A 1 73 ? 15.660 -1.946 -24.733 1.00 61.41 73 GLU A O 1
ATOM 574 N N . VAL A 1 74 ? 13.834 -3.247 -24.835 1.00 66.06 74 VAL A N 1
ATOM 575 C CA . VAL A 1 74 ? 13.182 -2.673 -23.649 1.00 66.06 74 VAL A CA 1
ATOM 576 C C . VAL A 1 74 ? 13.949 -3.023 -22.375 1.00 66.06 74 VAL A C 1
ATOM 578 O O . VAL A 1 74 ? 14.176 -2.141 -21.547 1.00 66.06 74 VAL A O 1
ATOM 581 N N . LEU A 1 75 ? 14.399 -4.268 -22.203 1.00 68.81 75 LEU A N 1
ATOM 582 C CA . LEU A 1 75 ? 15.203 -4.677 -21.049 1.00 68.81 75 LEU A CA 1
ATOM 583 C C . LEU A 1 75 ? 16.543 -3.935 -21.016 1.00 68.81 75 LEU A C 1
ATOM 585 O O . LEU A 1 75 ? 16.939 -3.453 -19.961 1.00 68.81 75 LEU A O 1
ATOM 589 N N . ALA A 1 76 ? 17.207 -3.722 -22.152 1.00 66.81 76 ALA A N 1
ATOM 590 C CA . ALA A 1 76 ? 18.462 -2.968 -22.190 1.00 66.81 76 ALA A CA 1
ATOM 591 C C . ALA A 1 76 ? 18.345 -1.553 -21.586 1.00 66.81 76 ALA A C 1
ATOM 593 O O . ALA A 1 76 ? 19.332 -1.018 -21.081 1.00 66.81 76 ALA A O 1
ATOM 594 N N . VAL A 1 77 ? 17.145 -0.957 -21.591 1.00 71.00 77 VAL A N 1
ATOM 595 C CA . VAL A 1 77 ? 16.896 0.395 -21.068 1.00 71.00 77 VAL A CA 1
ATOM 596 C C . VAL A 1 77 ? 15.993 0.454 -19.828 1.00 71.00 77 VAL A C 1
ATOM 598 O O . VAL A 1 77 ? 15.756 1.556 -19.336 1.00 71.00 77 VAL A O 1
ATOM 601 N N . THR A 1 78 ? 15.503 -0.683 -19.311 1.00 74.12 78 THR A N 1
ATOM 602 C CA . THR A 1 78 ? 14.559 -0.755 -18.167 1.00 74.12 78 THR A CA 1
ATOM 603 C C . THR A 1 78 ? 14.916 -1.809 -17.106 1.00 74.12 78 THR A C 1
ATOM 605 O O . THR A 1 78 ? 14.039 -2.296 -16.382 1.00 74.12 78 THR A O 1
ATOM 608 N N . ASN A 1 79 ? 16.189 -2.202 -17.028 1.00 81.19 79 ASN A N 1
ATOM 609 C CA . ASN A 1 79 ? 16.646 -3.333 -16.215 1.00 81.19 79 ASN A CA 1
ATOM 610 C C . ASN A 1 79 ? 17.536 -2.956 -15.020 1.00 81.19 79 ASN A C 1
ATOM 612 O O . ASN A 1 79 ? 18.408 -3.727 -14.620 1.00 81.19 79 ASN A O 1
ATOM 616 N N . ASP A 1 80 ? 17.326 -1.765 -14.457 1.00 88.50 80 ASP A N 1
ATOM 617 C CA . ASP A 1 80 ? 17.900 -1.390 -13.164 1.00 88.50 80 ASP A CA 1
ATOM 618 C C . ASP A 1 80 ? 17.432 -2.344 -12.044 1.00 88.50 80 ASP A C 1
ATOM 620 O O . ASP A 1 80 ? 16.223 -2.454 -11.810 1.00 88.50 80 ASP A O 1
ATOM 624 N N . PRO A 1 81 ? 18.352 -3.039 -11.348 1.00 87.12 81 PRO A N 1
ATOM 625 C CA . PRO A 1 81 ? 17.979 -4.071 -10.387 1.00 87.12 81 PRO A CA 1
ATOM 626 C C . PRO A 1 81 ? 17.350 -3.534 -9.106 1.00 87.12 81 PRO A C 1
ATOM 628 O O . PRO A 1 81 ? 16.492 -4.207 -8.546 1.00 87.12 81 PRO A O 1
ATOM 631 N N . VAL A 1 82 ? 17.717 -2.327 -8.669 1.00 89.88 82 VAL A N 1
ATOM 632 C CA . VAL A 1 82 ? 17.102 -1.701 -7.490 1.00 89.88 82 VAL A CA 1
ATOM 633 C C . VAL A 1 82 ? 15.653 -1.336 -7.800 1.00 89.88 82 VAL A C 1
ATOM 635 O O . VAL A 1 82 ? 14.745 -1.711 -7.069 1.00 89.88 82 VAL A O 1
ATOM 638 N N . CYS A 1 83 ? 15.408 -0.684 -8.938 1.00 88.75 83 CYS A N 1
ATOM 639 C CA . CYS A 1 83 ? 14.058 -0.346 -9.369 1.00 88.75 83 CYS A CA 1
ATOM 640 C C . CYS A 1 83 ? 13.162 -1.583 -9.563 1.00 88.75 83 CYS A C 1
ATOM 642 O O . CYS A 1 83 ? 11.996 -1.560 -9.177 1.00 88.75 83 CYS A O 1
ATOM 644 N N . ARG A 1 84 ? 13.695 -2.678 -10.122 1.00 86.06 84 ARG A N 1
ATOM 645 C CA . ARG A 1 84 ? 12.963 -3.951 -10.239 1.00 86.06 84 ARG A CA 1
ATOM 646 C C . ARG A 1 84 ? 12.688 -4.584 -8.873 1.00 86.06 84 ARG A C 1
ATOM 648 O O . ARG A 1 84 ? 11.559 -4.995 -8.636 1.00 86.06 84 ARG A O 1
ATOM 655 N N . GLY A 1 85 ? 13.664 -4.561 -7.965 1.00 88.75 85 GLY A N 1
ATOM 656 C CA . GLY A 1 85 ? 13.493 -5.016 -6.583 1.00 88.75 85 GLY A CA 1
ATOM 657 C C . GLY A 1 85 ? 12.373 -4.273 -5.852 1.00 88.75 85 GLY A C 1
ATOM 658 O O . GLY A 1 85 ? 11.513 -4.910 -5.258 1.00 88.75 85 GLY A O 1
ATOM 659 N N . ILE A 1 86 ? 12.296 -2.946 -5.994 1.00 90.00 86 ILE A N 1
ATOM 660 C CA . ILE A 1 86 ? 11.196 -2.139 -5.436 1.00 90.00 86 ILE A CA 1
ATOM 661 C C . ILE A 1 86 ? 9.831 -2.618 -5.953 1.00 90.00 86 ILE A C 1
ATOM 663 O O . ILE A 1 86 ? 8.872 -2.701 -5.188 1.00 90.00 86 ILE A O 1
ATOM 667 N N . ILE A 1 87 ? 9.722 -2.939 -7.245 1.00 87.62 87 ILE A N 1
ATOM 668 C CA . ILE A 1 87 ? 8.470 -3.422 -7.848 1.00 87.62 87 ILE A CA 1
ATOM 669 C C . ILE A 1 87 ? 8.091 -4.796 -7.296 1.00 87.62 87 ILE A C 1
ATOM 671 O O . ILE A 1 87 ? 6.926 -5.008 -6.949 1.00 87.62 87 ILE A O 1
ATOM 675 N N . ASP A 1 88 ? 9.055 -5.709 -7.201 1.00 88.69 88 ASP A N 1
ATOM 676 C CA . ASP A 1 88 ? 8.853 -7.056 -6.660 1.00 88.69 88 ASP A CA 1
ATOM 677 C C . ASP A 1 88 ? 8.432 -6.987 -5.184 1.00 88.69 88 ASP A C 1
ATOM 679 O O . ASP A 1 88 ? 7.475 -7.646 -4.757 1.00 88.69 88 ASP A O 1
ATOM 683 N N . GLU A 1 89 ? 9.085 -6.117 -4.412 1.00 92.12 89 GLU A N 1
ATOM 684 C CA . GLU A 1 89 ? 8.730 -5.857 -3.027 1.00 92.12 89 GLU A CA 1
ATOM 685 C C . GLU A 1 89 ? 7.303 -5.324 -2.938 1.00 92.12 89 GLU A C 1
ATOM 687 O O . GLU A 1 89 ? 6.483 -5.981 -2.299 1.00 92.12 89 GLU A O 1
ATOM 692 N N . VAL A 1 90 ? 6.961 -4.212 -3.607 1.00 91.50 90 VAL A N 1
ATOM 693 C CA . VAL A 1 90 ? 5.604 -3.622 -3.576 1.00 91.50 90 VAL A CA 1
ATOM 694 C C . VAL A 1 90 ? 4.533 -4.609 -4.053 1.00 91.50 90 VAL A C 1
ATOM 696 O O . VAL A 1 90 ? 3.433 -4.634 -3.503 1.00 91.50 90 VAL A O 1
ATOM 699 N N . THR A 1 91 ? 4.847 -5.474 -5.016 1.00 89.56 91 THR A N 1
ATOM 700 C CA . THR A 1 91 ? 3.941 -6.554 -5.441 1.00 89.56 91 THR A CA 1
ATOM 701 C C . THR A 1 91 ? 3.689 -7.545 -4.303 1.00 89.56 91 THR A C 1
ATOM 703 O O . THR A 1 91 ? 2.547 -7.922 -4.049 1.00 89.56 91 THR A O 1
ATOM 706 N N . THR A 1 92 ? 4.737 -7.916 -3.568 1.00 91.12 92 THR A N 1
ATOM 707 C CA . THR A 1 92 ? 4.618 -8.763 -2.375 1.00 91.12 92 THR A CA 1
ATOM 708 C C . THR A 1 92 ? 3.838 -8.055 -1.261 1.00 91.12 92 THR A C 1
ATOM 710 O O . THR A 1 92 ? 3.027 -8.685 -0.593 1.00 91.12 92 THR A O 1
ATOM 713 N N . PHE A 1 93 ? 4.033 -6.744 -1.068 1.00 90.38 93 PHE A N 1
ATOM 714 C CA . PHE A 1 93 ? 3.235 -5.955 -0.121 1.00 90.38 93 PHE A CA 1
ATOM 715 C C . PHE A 1 93 ? 1.749 -5.991 -0.432 1.00 90.38 93 PHE A C 1
ATOM 717 O O . PHE A 1 93 ? 0.955 -6.170 0.486 1.00 90.38 93 PHE A O 1
ATOM 724 N N . ALA A 1 94 ? 1.393 -5.783 -1.700 1.00 92.25 94 ALA A N 1
ATOM 725 C CA . ALA A 1 94 ? 0.007 -5.781 -2.139 1.00 92.25 94 ALA A CA 1
ATOM 726 C C . ALA A 1 94 ? -0.647 -7.139 -1.853 1.00 92.25 94 ALA A C 1
ATOM 728 O O . ALA A 1 94 ? -1.703 -7.180 -1.236 1.00 92.25 94 ALA A O 1
ATOM 729 N N . ALA A 1 95 ? 0.028 -8.242 -2.195 1.00 94.00 95 ALA A N 1
ATOM 730 C CA . ALA A 1 95 ? -0.462 -9.589 -1.904 1.00 94.00 95 ALA A CA 1
ATOM 731 C C . ALA A 1 95 ? -0.625 -9.839 -0.392 1.00 94.00 95 ALA A C 1
ATOM 733 O O . ALA A 1 95 ? -1.679 -10.290 0.052 1.00 94.00 95 ALA A O 1
ATOM 734 N N . ASP A 1 96 ? 0.382 -9.484 0.414 1.00 94.69 96 ASP A N 1
ATOM 735 C CA . ASP A 1 96 ? 0.315 -9.623 1.874 1.00 94.69 96 ASP A CA 1
ATOM 736 C C . ASP A 1 96 ? -0.820 -8.784 2.488 1.00 94.69 96 ASP A C 1
ATOM 738 O O . ASP A 1 96 ? -1.383 -9.157 3.521 1.00 94.69 96 ASP A O 1
ATOM 742 N N . TYR A 1 97 ? -1.113 -7.617 1.906 1.00 95.56 97 TYR A N 1
ATOM 743 C CA . TYR A 1 97 ? -2.211 -6.751 2.324 1.00 95.56 97 TYR A CA 1
ATOM 744 C C . TYR A 1 97 ? -3.567 -7.348 1.949 1.00 95.56 97 TYR A C 1
ATOM 746 O O . TYR A 1 97 ? -4.400 -7.493 2.839 1.00 95.56 97 TYR A O 1
ATOM 754 N N . GLU A 1 98 ? -3.756 -7.770 0.697 1.00 95.44 98 GLU A N 1
ATOM 755 C CA . GLU A 1 98 ? -4.983 -8.426 0.217 1.00 95.44 98 GLU A CA 1
ATOM 756 C C . GLU A 1 98 ? -5.338 -9.656 1.076 1.00 95.44 98 GLU A C 1
ATOM 758 O O . GLU A 1 98 ? -6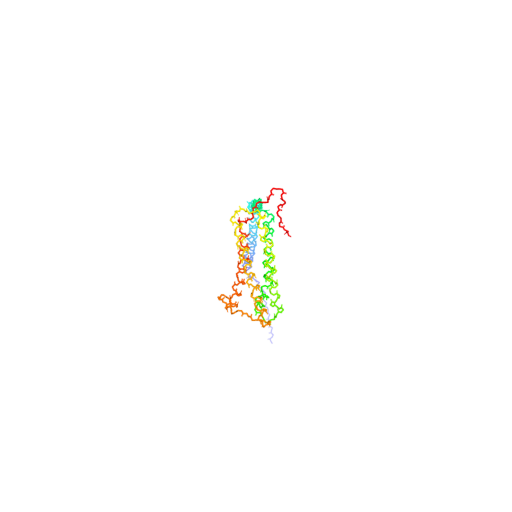.493 -9.863 1.444 1.00 95.44 98 GLU A O 1
ATOM 763 N N . GLU A 1 99 ? -4.343 -10.450 1.489 1.00 96.81 99 GLU A N 1
ATOM 764 C CA . GLU A 1 99 ? -4.560 -11.596 2.386 1.00 96.81 99 GLU A CA 1
ATOM 765 C C . GLU A 1 99 ? -5.067 -11.201 3.786 1.00 96.81 99 GLU A C 1
ATOM 767 O O . GLU A 1 99 ? -5.691 -12.011 4.480 1.00 96.81 99 GLU A O 1
ATOM 772 N N . ARG A 1 100 ? -4.781 -9.974 4.231 1.00 96.56 100 ARG A N 1
ATOM 773 C CA . ARG A 1 100 ? -5.084 -9.468 5.580 1.00 96.56 100 ARG A CA 1
ATOM 774 C C . ARG A 1 100 ? -6.230 -8.464 5.609 1.00 96.56 100 ARG A C 1
ATOM 776 O O . ARG A 1 100 ? -6.727 -8.177 6.697 1.00 96.56 100 ARG A O 1
ATOM 783 N N . GLU A 1 101 ? -6.655 -7.955 4.460 1.00 96.69 101 GLU A N 1
ATOM 784 C CA . GLU A 1 101 ? -7.626 -6.870 4.318 1.00 96.69 101 GLU A CA 1
ATOM 785 C C . GLU A 1 101 ? -8.923 -7.163 5.078 1.00 96.69 101 GLU A C 1
ATOM 787 O O . GLU A 1 101 ? -9.299 -6.395 5.961 1.00 96.69 101 GLU A O 1
ATOM 792 N N . ALA A 1 102 ? -9.538 -8.327 4.843 1.00 97.50 102 ALA A N 1
ATOM 793 C CA . ALA A 1 102 ? -10.780 -8.717 5.514 1.00 97.50 102 ALA A CA 1
ATOM 794 C C . ALA A 1 102 ? -10.632 -8.759 7.046 1.00 97.50 102 ALA A C 1
ATOM 796 O O . ALA A 1 102 ? -11.515 -8.328 7.785 1.00 97.50 102 ALA A O 1
ATOM 797 N N . PHE A 1 103 ? -9.486 -9.235 7.548 1.00 98.00 103 PHE A N 1
ATOM 798 C CA . PHE A 1 103 ? -9.219 -9.219 8.985 1.00 98.00 103 PHE A CA 1
ATOM 799 C C . PHE A 1 103 ? -9.099 -7.785 9.514 1.00 98.00 103 PHE A C 1
ATOM 801 O O . PHE A 1 1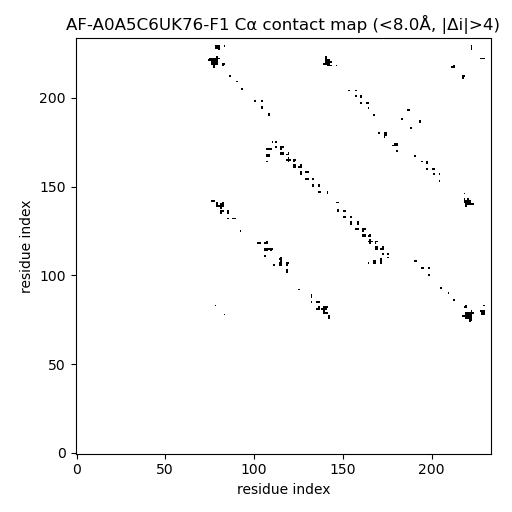03 ? -9.630 -7.490 10.585 1.00 98.00 103 PHE A O 1
ATOM 808 N N . ILE A 1 104 ? -8.422 -6.898 8.781 1.00 98.06 104 ILE A N 1
ATOM 809 C CA . ILE A 1 104 ? -8.287 -5.483 9.141 1.00 98.06 104 ILE A CA 1
ATOM 810 C C . ILE A 1 104 ? -9.664 -4.811 9.161 1.00 98.06 104 ILE A C 1
ATOM 812 O O . ILE A 1 104 ? -10.006 -4.182 10.162 1.00 98.06 104 ILE A O 1
ATOM 816 N N . GLU A 1 105 ? -10.465 -4.979 8.109 1.00 97.88 105 GLU A N 1
ATOM 817 C CA . GLU A 1 105 ? -11.804 -4.395 7.982 1.00 97.88 105 GLU A CA 1
ATOM 818 C C . GLU A 1 105 ? -12.705 -4.770 9.167 1.00 97.88 105 GLU A C 1
ATOM 820 O O . GLU A 1 105 ? -13.308 -3.891 9.799 1.00 97.88 105 GLU A O 1
ATOM 825 N N . ASP A 1 106 ? -12.738 -6.061 9.502 1.00 97.94 106 ASP A N 1
ATOM 826 C CA . ASP A 1 106 ? -13.588 -6.612 10.556 1.00 97.94 106 ASP A CA 1
ATOM 827 C C . ASP A 1 106 ? -13.135 -6.209 11.966 1.00 97.94 106 ASP A C 1
ATOM 829 O O . ASP A 1 106 ? -13.957 -6.115 12.882 1.00 97.94 106 ASP A O 1
ATOM 833 N N . ASN A 1 107 ? -11.831 -5.992 12.176 1.00 98.38 107 ASN A N 1
ATOM 834 C CA . ASN A 1 107 ? -11.265 -5.907 13.525 1.00 98.38 107 ASN A CA 1
ATOM 835 C C . ASN A 1 107 ? -10.689 -4.543 13.904 1.00 98.38 107 ASN A C 1
ATOM 837 O O . ASN A 1 107 ? -10.529 -4.300 15.097 1.00 98.38 107 ASN A O 1
ATOM 841 N N . VAL A 1 108 ? -10.426 -3.628 12.965 1.00 97.75 108 VAL A N 1
ATOM 842 C CA . VAL A 1 108 ? -9.843 -2.305 13.277 1.00 97.75 108 VAL A CA 1
ATOM 843 C C . VAL A 1 108 ? -10.711 -1.479 14.236 1.00 97.75 108 VAL A C 1
ATOM 845 O O . VAL A 1 108 ? -10.188 -0.783 15.103 1.00 97.75 108 VAL A O 1
ATOM 848 N N . LEU A 1 109 ? -12.039 -1.616 14.140 1.00 97.25 109 LEU A N 1
ATOM 849 C CA . LEU A 1 109 ? -13.025 -1.015 15.054 1.00 97.25 109 LEU A CA 1
ATOM 850 C C . LEU A 1 109 ? -13.749 -2.065 15.915 1.00 97.25 109 LEU A C 1
ATOM 852 O O . LEU A 1 109 ? -14.811 -1.787 16.472 1.00 97.25 109 LEU A O 1
ATOM 856 N N . GLY A 1 110 ? -13.203 -3.279 16.005 1.00 96.75 110 GLY A N 1
ATOM 857 C CA . GLY A 1 110 ? -13.835 -4.405 16.686 1.00 96.75 110 GLY A CA 1
ATOM 858 C C . GLY A 1 110 ? -13.915 -4.244 18.207 1.00 96.75 110 GLY A C 1
ATOM 859 O O . GLY A 1 110 ? -13.368 -3.317 18.804 1.00 96.75 110 GLY A O 1
ATOM 860 N N . ASP A 1 111 ? -14.590 -5.191 18.858 1.00 96.94 111 ASP A N 1
ATOM 861 C CA . ASP A 1 111 ? -14.798 -5.188 20.317 1.00 96.94 111 ASP A CA 1
ATOM 862 C C . ASP A 1 111 ? -13.751 -6.004 21.092 1.00 96.94 111 ASP A C 1
ATOM 864 O O . ASP A 1 111 ? -13.763 -6.048 22.321 1.00 96.94 111 ASP A O 1
ATOM 868 N N . THR A 1 112 ? -12.855 -6.693 20.383 1.00 97.94 112 THR A N 1
ATOM 869 C CA . THR A 1 112 ? -11.860 -7.585 20.990 1.00 97.94 112 THR A CA 1
ATOM 870 C C . THR A 1 112 ? -10.497 -6.915 21.004 1.00 97.94 112 THR A C 1
ATOM 872 O O . THR A 1 112 ? -9.880 -6.776 19.952 1.00 97.94 112 THR A O 1
ATOM 875 N N . GLU A 1 113 ? -9.993 -6.575 22.194 1.00 98.00 113 GLU A N 1
ATOM 876 C CA . GLU A 1 113 ? -8.701 -5.888 22.360 1.00 98.00 113 GLU A CA 1
ATOM 877 C C . GLU A 1 113 ? -7.562 -6.604 21.621 1.00 98.00 113 GLU A C 1
ATOM 879 O O . GLU A 1 113 ? -6.810 -5.967 20.897 1.00 98.00 113 GLU A O 1
ATOM 884 N N . ALA A 1 114 ? -7.483 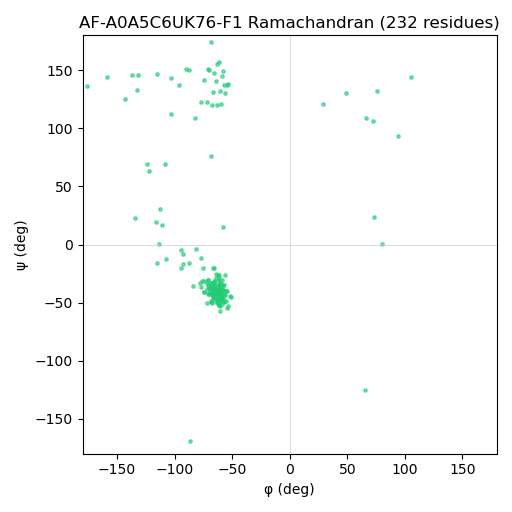-7.935 21.724 1.00 98.31 114 ALA A N 1
ATOM 885 C CA . ALA A 1 114 ? -6.447 -8.717 21.048 1.00 98.31 114 ALA A CA 1
ATOM 886 C C . ALA A 1 114 ? -6.490 -8.583 19.515 1.00 98.31 114 ALA A C 1
ATOM 888 O O . ALA A 1 114 ? -5.444 -8.490 18.879 1.00 98.31 114 ALA A O 1
ATOM 889 N N . ASN A 1 115 ? -7.685 -8.543 18.919 1.00 98.25 115 ASN A N 1
ATOM 890 C CA . ASN A 1 115 ? -7.812 -8.430 17.468 1.00 98.25 115 ASN A CA 1
ATOM 891 C C . ASN A 1 115 ? -7.495 -7.007 17.000 1.00 98.25 115 ASN A C 1
ATOM 893 O O . ASN A 1 115 ? -6.800 -6.835 16.004 1.00 98.25 115 ASN A O 1
ATOM 897 N N . VAL A 1 116 ? -7.965 -5.992 17.733 1.00 98.38 116 VAL A N 1
ATOM 898 C CA . VAL A 1 116 ? -7.653 -4.586 17.432 1.00 98.38 116 VAL A CA 1
ATOM 899 C C . VAL A 1 116 ? -6.143 -4.344 17.555 1.00 98.38 116 VAL A C 1
ATOM 901 O O . VAL A 1 116 ? -5.550 -3.683 16.705 1.00 98.38 116 VAL A O 1
ATOM 904 N N . ASP A 1 117 ? -5.490 -4.923 18.568 1.00 98.44 117 ASP A N 1
ATOM 905 C CA . ASP A 1 117 ? -4.039 -4.814 18.745 1.00 98.44 117 ASP A CA 1
ATOM 906 C C . ASP A 1 117 ? -3.275 -5.504 17.613 1.00 98.44 117 ASP A C 1
ATOM 908 O O . ASP A 1 117 ? -2.343 -4.925 17.060 1.00 98.44 117 ASP A O 1
ATOM 912 N N . GLN A 1 118 ? -3.737 -6.675 17.168 1.00 98.31 118 GLN A N 1
ATOM 913 C CA . GLN A 1 118 ? -3.172 -7.341 15.996 1.00 98.31 118 GLN A CA 1
ATOM 914 C C . GLN A 1 118 ? -3.309 -6.492 14.722 1.00 98.31 118 GLN A C 1
ATOM 916 O O . GLN A 1 118 ? -2.381 -6.454 13.909 1.00 98.31 118 GLN A O 1
ATOM 921 N N . VAL A 1 119 ? -4.431 -5.788 14.533 1.00 98.12 119 VAL A N 1
ATOM 922 C CA . VAL A 1 119 ? -4.584 -4.846 13.413 1.00 98.12 119 VAL A CA 1
ATOM 923 C C . VAL A 1 119 ? -3.592 -3.690 13.530 1.00 98.12 119 VAL A C 1
ATOM 925 O O . VAL A 1 119 ? -2.920 -3.374 12.547 1.00 98.12 119 VAL A O 1
ATOM 928 N N . ARG A 1 120 ? -3.444 -3.096 14.720 1.00 98.25 120 ARG A N 1
ATOM 929 C CA . ARG A 1 120 ? -2.475 -2.018 14.976 1.00 98.25 120 ARG A CA 1
ATOM 930 C C . ARG A 1 120 ? -1.050 -2.453 14.634 1.00 98.25 120 ARG A C 1
ATOM 932 O O . ARG A 1 120 ? -0.346 -1.745 13.918 1.00 98.25 120 ARG A O 1
ATOM 939 N N . GLU A 1 121 ? -0.637 -3.626 15.109 1.00 97.88 121 GLU A N 1
ATOM 940 C CA . GLU A 1 121 ? 0.680 -4.200 14.815 1.00 97.88 121 GLU A CA 1
ATOM 941 C C . GLU A 1 121 ? 0.861 -4.482 13.321 1.00 97.88 121 GLU A C 1
ATOM 943 O O . GLU A 1 121 ? 1.915 -4.187 12.759 1.00 97.88 121 GLU A O 1
ATOM 948 N N . THR A 1 122 ? -0.178 -4.993 12.658 1.00 96.62 122 THR A N 1
ATOM 949 C CA . THR A 1 122 ? -0.167 -5.264 11.216 1.00 96.62 122 THR A CA 1
ATOM 950 C C . THR A 1 122 ? 0.002 -3.975 10.407 1.00 96.62 122 THR A C 1
ATOM 952 O O . THR A 1 122 ? 0.861 -3.916 9.527 1.00 96.62 122 THR A O 1
ATOM 955 N N . ALA A 1 123 ? -0.755 -2.920 10.725 1.00 96.38 123 ALA A N 1
ATOM 956 C CA . ALA A 1 123 ? -0.638 -1.616 10.071 1.00 96.38 123 ALA A CA 1
ATOM 957 C C . ALA A 1 123 ? 0.750 -0.989 10.293 1.00 96.38 123 ALA A C 1
ATOM 959 O O . ALA A 1 123 ? 1.379 -0.513 9.345 1.00 96.38 123 ALA A O 1
ATOM 960 N N . ALA A 1 124 ? 1.276 -1.061 11.521 1.00 96.31 124 ALA A N 1
ATOM 961 C CA . ALA A 1 124 ? 2.622 -0.593 11.842 1.00 96.31 124 ALA A CA 1
ATOM 962 C C . ALA A 1 124 ? 3.711 -1.379 11.086 1.00 96.31 124 ALA A C 1
ATOM 964 O O . ALA A 1 124 ? 4.680 -0.787 10.605 1.00 96.31 124 ALA A O 1
ATOM 965 N N . ALA A 1 125 ? 3.546 -2.697 10.935 1.00 95.81 125 ALA A N 1
ATOM 966 C CA . ALA A 1 125 ? 4.459 -3.540 10.171 1.00 95.81 125 ALA A CA 1
ATOM 967 C C . ALA A 1 125 ? 4.448 -3.188 8.677 1.00 95.81 125 ALA A C 1
ATOM 969 O O . ALA A 1 125 ? 5.521 -3.026 8.088 1.00 95.81 125 ALA A O 1
ATOM 970 N N . PHE A 1 126 ? 3.263 -2.998 8.080 1.00 95.06 126 PHE A N 1
ATOM 971 C CA . PHE A 1 126 ? 3.144 -2.524 6.698 1.00 95.06 126 PHE A CA 1
ATOM 972 C C . PHE A 1 126 ? 3.850 -1.189 6.513 1.00 95.06 126 PHE A C 1
ATOM 974 O O . PHE A 1 126 ? 4.697 -1.065 5.634 1.00 95.06 126 PHE A O 1
ATOM 981 N N . ARG A 1 127 ? 3.589 -0.225 7.395 1.00 94.56 127 ARG A N 1
ATOM 982 C CA . ARG A 1 127 ? 4.214 1.098 7.360 1.00 94.56 127 ARG A CA 1
ATOM 983 C C . ARG A 1 127 ? 5.737 1.045 7.496 1.00 94.56 127 ARG A C 1
ATOM 985 O O . ARG A 1 127 ? 6.446 1.721 6.755 1.00 94.56 127 ARG A O 1
ATOM 992 N N . SER A 1 128 ? 6.255 0.232 8.418 1.00 94.56 128 SER A N 1
ATOM 993 C CA . SER A 1 128 ? 7.699 0.064 8.621 1.00 94.56 128 SER A CA 1
ATOM 994 C C . SER A 1 128 ? 8.381 -0.498 7.381 1.00 94.56 128 SER A C 1
ATOM 996 O O . SER A 1 128 ? 9.348 0.082 6.896 1.00 94.56 128 SER A O 1
ATOM 998 N N . ARG A 1 129 ? 7.865 -1.610 6.853 1.00 92.44 129 ARG A N 1
ATOM 999 C CA . ARG A 1 129 ? 8.433 -2.252 5.667 1.00 92.44 129 ARG A CA 1
ATOM 1000 C C . ARG A 1 129 ? 8.307 -1.297 4.469 1.00 92.44 129 ARG A C 1
ATOM 1002 O O . ARG A 1 129 ? 9.228 -1.158 3.680 1.00 92.44 129 ARG A O 1
ATOM 1009 N N . HIS A 1 130 ? 7.184 -0.594 4.340 1.00 91.94 130 HIS A N 1
ATOM 1010 C CA . HIS A 1 130 ? 6.938 0.340 3.245 1.00 91.94 130 HIS A CA 1
ATOM 1011 C C . HIS A 1 130 ? 7.944 1.512 3.234 1.00 91.94 130 HIS A C 1
ATOM 1013 O O . HIS A 1 130 ? 8.383 1.947 2.170 1.00 91.94 130 HIS A O 1
ATOM 1019 N N . ARG A 1 131 ? 8.381 1.988 4.409 1.00 93.75 131 ARG A N 1
ATOM 1020 C CA . ARG A 1 131 ? 9.479 2.966 4.521 1.00 93.75 131 ARG A CA 1
ATOM 1021 C C . ARG A 1 131 ? 10.818 2.410 4.075 1.00 93.75 131 ARG A C 1
ATOM 1023 O O . ARG A 1 131 ? 11.518 3.097 3.341 1.00 93.75 131 ARG A O 1
ATOM 1030 N N . GLU A 1 132 ? 11.138 1.187 4.480 1.00 93.94 132 GLU A N 1
ATOM 1031 C CA . GLU A 1 132 ? 12.367 0.506 4.068 1.00 93.94 132 GLU A CA 1
ATOM 1032 C C . GLU A 1 132 ? 12.467 0.430 2.538 1.00 93.94 132 GLU A C 1
ATOM 1034 O O . GLU A 1 132 ? 13.499 0.774 1.971 1.00 93.94 132 GLU A O 1
ATOM 1039 N N . VAL A 1 133 ? 11.368 0.102 1.849 1.00 92.88 133 VAL A N 1
ATOM 1040 C CA . VAL A 1 133 ? 11.337 0.120 0.374 1.00 92.88 133 VAL A CA 1
ATOM 1041 C C . VAL A 1 133 ? 11.488 1.535 -0.179 1.00 92.88 133 VAL A C 1
ATOM 1043 O O . VAL A 1 133 ? 12.197 1.752 -1.160 1.00 92.88 133 VAL A O 1
ATOM 1046 N N . SER A 1 134 ? 10.833 2.520 0.444 1.00 93.06 134 SER A N 1
ATOM 1047 C CA . SER A 1 134 ? 10.885 3.912 -0.018 1.00 93.06 134 SER A CA 1
ATOM 1048 C C . SER A 1 134 ? 12.305 4.486 -0.004 1.00 93.06 134 SER A C 1
ATOM 1050 O O . SER A 1 134 ? 12.655 5.273 -0.881 1.00 93.06 134 SER A O 1
ATOM 1052 N N . GLU A 1 135 ? 13.145 4.055 0.940 1.00 93.44 135 GLU A N 1
ATOM 1053 C CA . GLU A 1 135 ? 14.548 4.470 1.030 1.00 93.44 135 GLU A CA 1
ATOM 1054 C C . GLU A 1 135 ? 15.360 3.975 -0.180 1.00 93.44 135 GLU A C 1
ATOM 1056 O O . GLU A 1 135 ? 16.231 4.691 -0.677 1.00 93.44 135 GLU A O 1
ATOM 1061 N N . GLN A 1 136 ? 15.009 2.815 -0.747 1.00 91.81 136 GLN A N 1
ATOM 1062 C CA . GLN A 1 136 ? 15.675 2.258 -1.931 1.00 91.81 136 GLN A CA 1
ATOM 1063 C C . GLN A 1 136 ? 15.447 3.101 -3.202 1.00 91.81 136 GLN A C 1
ATOM 1065 O O . GLN A 1 136 ? 16.219 3.019 -4.160 1.00 91.81 136 GLN A O 1
ATOM 1070 N N . VAL A 1 137 ? 14.410 3.951 -3.236 1.00 88.38 137 VAL A N 1
ATOM 1071 C CA . VAL A 1 137 ? 14.096 4.820 -4.389 1.00 88.38 137 VAL A CA 1
ATOM 1072 C C . VAL A 1 137 ? 15.225 5.820 -4.684 1.00 88.38 137 VAL A C 1
ATOM 1074 O O . VAL A 1 137 ? 15.379 6.282 -5.826 1.00 88.38 137 VAL A O 1
ATOM 1077 N N . GLU A 1 138 ? 16.026 6.175 -3.676 1.00 89.25 138 GLU A N 1
ATOM 1078 C CA . GLU A 1 138 ? 17.183 7.057 -3.854 1.00 89.25 138 GLU A CA 1
ATOM 1079 C C . GLU A 1 138 ? 18.267 6.408 -4.723 1.00 89.25 138 GLU A C 1
ATOM 1081 O O . GLU A 1 138 ? 18.832 7.079 -5.594 1.00 89.25 138 GLU A O 1
ATOM 1086 N N . ASP A 1 139 ? 18.469 5.101 -4.556 1.00 90.31 139 ASP A N 1
ATOM 1087 C CA . ASP A 1 139 ? 19.488 4.314 -5.251 1.00 90.31 139 ASP A CA 1
ATOM 1088 C C . ASP A 1 139 ? 19.008 3.760 -6.603 1.00 90.31 139 ASP A C 1
ATOM 1090 O O . ASP A 1 139 ? 19.822 3.387 -7.451 1.00 90.31 139 ASP A O 1
ATOM 1094 N N . ALA A 1 140 ? 17.695 3.756 -6.848 1.00 89.62 140 ALA A N 1
ATOM 1095 C CA . ALA A 1 140 ? 17.111 3.299 -8.103 1.00 89.62 140 ALA A CA 1
ATOM 1096 C C . ALA A 1 140 ? 17.479 4.204 -9.292 1.00 89.62 140 ALA A C 1
ATOM 1098 O O . ALA A 1 140 ? 17.276 5.431 -9.273 1.00 89.62 140 ALA A O 1
ATOM 1099 N N . VAL A 1 141 ? 17.932 3.596 -10.393 1.00 89.19 141 VAL A N 1
ATOM 1100 C CA . VAL A 1 141 ? 18.065 4.295 -11.675 1.00 89.19 141 VAL A CA 1
ATOM 1101 C C . VAL A 1 141 ? 16.704 4.319 -12.353 1.00 89.19 141 VAL A C 1
ATOM 1103 O O . VAL A 1 141 ? 16.207 3.314 -12.852 1.00 89.19 141 VAL A O 1
ATOM 1106 N N . LEU A 1 142 ? 16.106 5.506 -12.405 1.00 87.12 142 LEU A N 1
ATOM 1107 C CA . LEU A 1 142 ? 14.817 5.742 -13.049 1.00 87.12 142 LEU A CA 1
ATOM 1108 C C . LEU A 1 142 ? 15.009 6.415 -14.405 1.00 87.12 142 LEU A C 1
ATOM 1110 O O . LEU A 1 142 ? 15.862 7.292 -14.569 1.00 87.12 142 LEU A O 1
ATOM 1114 N N . ARG A 1 143 ? 14.172 6.038 -15.370 1.00 81.50 143 ARG A N 1
ATOM 1115 C CA . ARG A 1 143 ? 14.224 6.542 -16.747 1.00 81.50 143 ARG A CA 1
ATOM 1116 C C . ARG A 1 143 ? 14.005 8.051 -16.823 1.00 81.50 143 ARG A C 1
ATOM 1118 O O . ARG A 1 143 ? 14.636 8.735 -17.628 1.00 81.50 143 ARG A O 1
ATOM 1125 N N . GLU A 1 144 ? 13.133 8.580 -15.970 1.00 80.88 144 GLU A N 1
ATOM 1126 C CA . GLU A 1 144 ? 12.841 10.005 -15.890 1.00 80.88 144 GLU A CA 1
ATOM 1127 C C . GLU A 1 144 ? 12.873 10.503 -14.446 1.00 80.88 144 GLU A C 1
ATOM 1129 O O . GLU A 1 144 ? 12.433 9.834 -13.513 1.00 80.88 144 GLU A O 1
ATOM 1134 N N . ARG A 1 145 ? 13.326 11.749 -14.257 1.00 82.88 145 ARG A N 1
ATOM 1135 C CA . ARG A 1 145 ? 13.350 12.395 -12.933 1.00 82.88 145 ARG A CA 1
ATOM 1136 C C . ARG A 1 145 ? 11.960 12.543 -12.311 1.00 82.88 145 ARG A C 1
ATOM 1138 O O . ARG A 1 145 ? 11.859 12.613 -11.089 1.00 82.88 145 ARG A O 1
ATOM 1145 N N . VAL A 1 146 ? 10.909 12.616 -13.132 1.00 77.19 146 VAL A N 1
ATOM 1146 C CA . VAL A 1 146 ? 9.525 12.729 -12.650 1.00 77.19 146 VAL A CA 1
ATOM 1147 C C . VAL A 1 146 ? 9.080 11.471 -11.904 1.00 77.19 146 VAL A C 1
ATOM 1149 O O . VAL A 1 146 ? 8.378 11.593 -10.905 1.00 77.19 146 VAL A O 1
ATOM 1152 N N . PHE A 1 147 ? 9.567 10.293 -12.306 1.00 84.44 147 PHE A N 1
ATOM 1153 C CA . PHE A 1 147 ? 9.204 9.023 -11.677 1.00 84.44 147 PHE A CA 1
ATOM 1154 C C . PHE A 1 147 ? 9.694 8.927 -10.238 1.00 84.44 147 PHE A C 1
ATOM 1156 O O . PHE A 1 147 ? 8.970 8.415 -9.396 1.00 84.44 147 PHE A O 1
ATOM 1163 N N . ARG A 1 148 ? 10.856 9.516 -9.914 1.00 87.19 148 ARG A N 1
ATOM 1164 C CA . ARG A 1 148 ? 11.320 9.576 -8.519 1.00 87.19 148 ARG A CA 1
ATOM 1165 C C . ARG A 1 148 ? 10.332 10.322 -7.633 1.00 87.19 148 ARG A C 1
ATOM 1167 O O . ARG A 1 148 ? 10.009 9.871 -6.545 1.00 87.19 148 ARG A O 1
ATOM 1174 N N . ARG A 1 149 ? 9.857 11.477 -8.106 1.00 87.25 149 ARG A N 1
ATOM 1175 C CA . ARG A 1 149 ? 8.880 12.274 -7.362 1.00 87.25 149 ARG A CA 1
ATOM 1176 C C . ARG A 1 149 ? 7.571 11.508 -7.204 1.00 87.25 149 ARG A C 1
ATOM 1178 O O . ARG A 1 149 ? 7.063 11.449 -6.101 1.00 87.25 149 ARG A O 1
ATOM 1185 N N . GLN A 1 150 ? 7.070 10.907 -8.282 1.00 86.12 150 GLN A N 1
ATOM 1186 C CA . GLN A 1 150 ? 5.827 10.134 -8.249 1.00 86.12 150 GLN A CA 1
ATOM 1187 C C . GLN A 1 150 ? 5.909 8.940 -7.292 1.00 86.12 150 GLN A C 1
ATOM 1189 O O . GLN A 1 150 ? 4.969 8.726 -6.536 1.00 86.12 150 GLN A O 1
ATOM 1194 N N . LEU A 1 151 ? 7.034 8.218 -7.274 1.00 88.81 151 LEU A N 1
ATOM 1195 C CA . LEU A 1 151 ? 7.284 7.158 -6.299 1.00 88.81 151 LEU A CA 1
ATOM 1196 C C . LEU A 1 151 ? 7.291 7.710 -4.875 1.00 88.81 151 LEU A C 1
ATOM 1198 O O . LEU A 1 151 ? 6.542 7.220 -4.043 1.00 88.81 151 LEU A O 1
ATOM 1202 N N . ASN A 1 152 ? 8.069 8.759 -4.597 1.00 90.12 152 ASN A N 1
ATOM 1203 C CA . ASN A 1 152 ? 8.130 9.349 -3.257 1.00 90.12 152 ASN A CA 1
ATOM 1204 C C . ASN A 1 152 ? 6.770 9.877 -2.780 1.00 90.12 152 ASN A C 1
ATOM 1206 O O . ASN A 1 152 ? 6.436 9.720 -1.609 1.00 90.12 152 ASN A O 1
ATOM 1210 N N . ASP A 1 153 ? 5.986 10.483 -3.673 1.00 88.50 153 ASP A N 1
ATOM 1211 C CA . ASP A 1 153 ? 4.636 10.961 -3.372 1.00 88.50 153 ASP A CA 1
ATOM 1212 C C . ASP A 1 153 ? 3.698 9.778 -3.076 1.00 88.50 153 ASP A C 1
ATOM 1214 O O . ASP A 1 153 ? 2.956 9.825 -2.097 1.00 88.50 153 ASP A O 1
ATOM 1218 N N . TRP A 1 154 ? 3.765 8.702 -3.871 1.00 93.00 154 TRP A N 1
ATOM 1219 C CA . TRP A 1 154 ? 3.004 7.470 -3.636 1.00 93.00 154 TRP A CA 1
ATOM 1220 C C . TRP A 1 154 ? 3.384 6.825 -2.301 1.00 93.00 154 TRP A C 1
ATOM 1222 O O . TRP A 1 154 ? 2.500 6.527 -1.501 1.00 93.00 154 TRP A O 1
ATOM 1232 N N . PHE A 1 155 ? 4.683 6.702 -2.001 1.00 93.19 155 PHE A N 1
ATOM 1233 C CA . PHE A 1 155 ? 5.134 6.176 -0.717 1.00 93.19 155 PHE A CA 1
ATOM 1234 C C . PHE A 1 155 ? 4.654 7.088 0.439 1.00 93.19 155 PHE A C 1
ATOM 1236 O O . PHE A 1 155 ? 4.083 6.631 1.428 1.00 93.19 155 PHE A O 1
ATOM 1243 N N . GLY A 1 156 ? 4.813 8.407 0.327 1.00 92.56 156 GLY A N 1
ATOM 1244 C CA . GLY A 1 156 ? 4.337 9.335 1.359 1.00 92.56 156 GLY A CA 1
ATOM 1245 C C . GLY A 1 156 ? 2.828 9.232 1.606 1.00 92.56 156 GLY A C 1
ATOM 1246 O O . GLY A 1 156 ? 2.377 9.294 2.750 1.00 92.56 156 GLY A O 1
ATOM 1247 N N . PHE A 1 157 ? 2.056 9.034 0.540 1.00 94.12 157 PHE A N 1
ATOM 1248 C CA . PHE A 1 157 ? 0.616 8.838 0.611 1.00 94.12 157 PHE A CA 1
ATOM 1249 C C . PHE A 1 157 ? 0.245 7.511 1.289 1.00 94.12 157 PHE A C 1
ATOM 1251 O O . PHE A 1 157 ? -0.513 7.508 2.253 1.00 94.12 157 PHE A O 1
ATOM 1258 N N . MET A 1 158 ? 0.838 6.395 0.869 1.00 95.69 158 MET A N 1
ATOM 1259 C CA . MET A 1 158 ? 0.576 5.078 1.460 1.00 95.69 158 MET A CA 1
ATOM 1260 C C . MET A 1 158 ? 1.007 4.993 2.935 1.00 95.69 158 MET A C 1
ATOM 1262 O O . MET A 1 158 ? 0.284 4.419 3.749 1.00 95.69 158 MET A O 1
ATOM 1266 N N . ASP A 1 159 ? 2.129 5.620 3.325 1.00 95.94 159 ASP A N 1
ATOM 1267 C CA . ASP A 1 159 ? 2.535 5.729 4.742 1.00 95.94 159 ASP A CA 1
ATOM 1268 C C . ASP A 1 159 ? 1.451 6.410 5.582 1.00 95.94 159 ASP A C 1
ATOM 1270 O O . ASP A 1 159 ? 1.190 6.003 6.717 1.00 95.94 159 ASP A O 1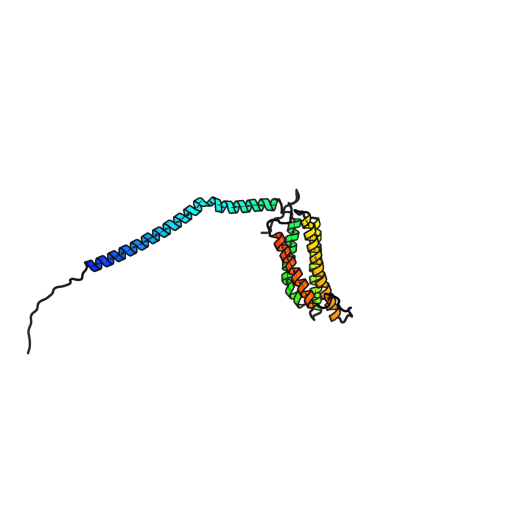
ATOM 1274 N N . ASN A 1 160 ? 0.812 7.440 5.019 1.00 96.88 160 ASN A N 1
ATOM 1275 C CA . ASN A 1 160 ? -0.268 8.154 5.676 1.00 96.88 160 ASN A CA 1
ATOM 1276 C C . ASN A 1 160 ? -1.511 7.276 5.858 1.00 96.88 160 ASN A C 1
ATOM 1278 O O . ASN A 1 160 ? -2.080 7.284 6.947 1.00 96.88 160 ASN A O 1
ATOM 1282 N N . GLU A 1 161 ? -1.907 6.508 4.846 1.00 97.06 161 GLU A N 1
ATOM 1283 C CA . GLU A 1 161 ? -3.081 5.632 4.940 1.00 97.06 161 GLU A CA 1
ATOM 1284 C C . GLU A 1 161 ? -2.876 4.513 5.976 1.00 97.06 161 GLU A C 1
ATOM 1286 O O . GLU A 1 161 ? -3.724 4.313 6.850 1.00 97.06 161 GLU A O 1
ATOM 1291 N N . PHE A 1 162 ? -1.704 3.866 5.996 1.00 97.31 162 PHE A N 1
ATOM 1292 C CA . PHE A 1 162 ? -1.380 2.892 7.048 1.00 97.31 162 PHE A CA 1
ATOM 1293 C C . PHE A 1 162 ? -1.298 3.529 8.440 1.00 97.31 162 PHE A C 1
ATOM 1295 O O . PHE A 1 162 ? -1.732 2.923 9.419 1.00 97.31 162 PHE A O 1
ATOM 1302 N N . ARG A 1 163 ? -0.786 4.764 8.548 1.00 97.69 163 ARG A N 1
ATOM 1303 C CA . ARG A 1 163 ? -0.789 5.519 9.812 1.00 97.69 163 ARG A CA 1
ATOM 1304 C C . ARG A 1 163 ? -2.214 5.774 10.304 1.00 97.69 163 ARG A C 1
ATOM 1306 O O . ARG A 1 163 ? -2.451 5.671 11.502 1.00 97.69 163 ARG A O 1
ATOM 1313 N N . ILE A 1 164 ? -3.154 6.101 9.416 1.00 97.62 164 ILE A N 1
ATOM 1314 C CA . ILE A 1 164 ? -4.553 6.313 9.807 1.00 97.62 164 ILE A CA 1
ATOM 1315 C C . ILE A 1 164 ? -5.157 5.013 10.360 1.00 97.62 164 ILE A C 1
ATOM 1317 O O . ILE A 1 164 ? -5.797 5.062 11.408 1.00 97.62 164 ILE A O 1
ATOM 1321 N N . LEU A 1 165 ? -4.907 3.855 9.733 1.00 97.00 165 LEU A N 1
ATOM 1322 C CA . LEU A 1 165 ? -5.342 2.552 10.269 1.00 97.00 165 LEU A CA 1
ATOM 1323 C C . LEU A 1 165 ? -4.741 2.256 11.650 1.00 97.00 165 LEU A C 1
ATOM 1325 O O . LEU A 1 165 ? -5.449 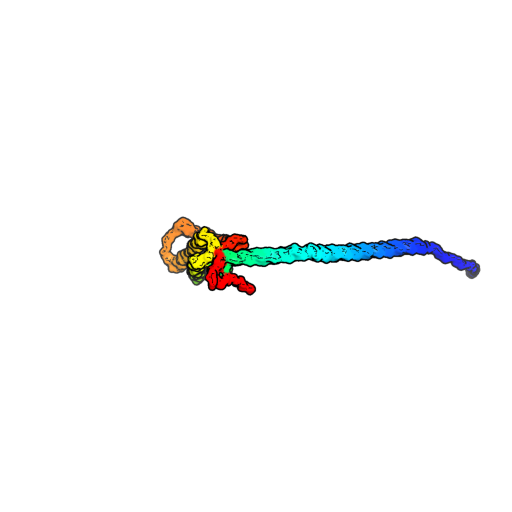1.814 12.555 1.00 97.00 165 LEU A O 1
ATOM 1329 N N . GLU A 1 166 ? -3.444 2.523 11.822 1.00 97.75 166 GLU A N 1
ATOM 1330 C CA . GLU A 1 166 ? -2.746 2.377 13.104 1.00 97.75 166 GLU A CA 1
ATOM 1331 C C . GLU A 1 166 ? -3.392 3.262 14.189 1.00 97.75 166 GLU A C 1
ATOM 1333 O O . GLU A 1 166 ? -3.681 2.787 15.287 1.00 97.75 166 GLU A O 1
ATOM 1338 N N . GLU A 1 167 ? -3.674 4.529 13.871 1.00 97.56 167 GLU A N 1
ATOM 1339 C CA . GLU A 1 167 ? -4.304 5.497 14.777 1.00 97.56 167 GLU A CA 1
ATOM 1340 C C . GLU A 1 167 ? -5.760 5.145 15.110 1.00 97.56 167 GLU A C 1
ATOM 1342 O O . GLU A 1 167 ? -6.184 5.325 16.253 1.00 97.56 167 GLU A O 1
ATOM 1347 N N . MET A 1 168 ? -6.522 4.601 14.155 1.00 97.56 168 MET A N 1
ATOM 1348 C CA . MET A 1 168 ? -7.864 4.073 14.418 1.00 97.56 168 MET A CA 1
ATOM 1349 C C . MET A 1 168 ? -7.828 2.925 15.421 1.00 97.56 168 MET A C 1
ATOM 1351 O O . MET A 1 168 ? -8.576 2.947 16.400 1.00 97.56 168 MET A O 1
ATOM 1355 N N . ALA A 1 169 ? -6.952 1.945 15.189 1.00 97.88 169 ALA A N 1
ATOM 1356 C CA . ALA A 1 169 ? -6.809 0.793 16.066 1.00 97.88 169 ALA A CA 1
ATOM 1357 C C . ALA A 1 169 ? -6.328 1.220 17.463 1.00 97.88 169 ALA A C 1
ATOM 1359 O O . ALA A 1 169 ? -6.884 0.789 18.470 1.00 97.88 169 ALA A O 1
ATOM 1360 N N . ASP A 1 170 ? -5.351 2.127 17.547 1.00 97.81 170 ASP A N 1
ATOM 1361 C CA . ASP A 1 170 ? -4.875 2.687 18.816 1.00 97.81 170 ASP A CA 1
ATOM 1362 C C . ASP A 1 170 ? -5.988 3.419 19.582 1.00 97.81 170 ASP A C 1
ATOM 1364 O O . ASP A 1 170 ? -6.177 3.192 20.780 1.00 97.81 170 ASP A O 1
ATOM 1368 N N . ARG A 1 171 ? -6.784 4.243 18.890 1.00 96.81 171 ARG A N 1
ATOM 1369 C CA . ARG A 1 171 ? -7.948 4.905 19.488 1.00 96.81 171 ARG A CA 1
ATOM 1370 C C . ARG A 1 171 ? -8.946 3.877 20.020 1.00 96.81 171 ARG A C 1
ATOM 1372 O O . ARG A 1 171 ? -9.375 3.987 21.167 1.00 96.81 171 ARG A O 1
ATOM 1379 N N . ARG A 1 172 ? -9.266 2.850 19.228 1.00 97.12 172 ARG A N 1
ATOM 1380 C CA . ARG A 1 172 ? -10.202 1.795 19.628 1.00 97.12 172 ARG A CA 1
ATOM 1381 C C . ARG A 1 172 ? -9.700 1.000 20.836 1.00 97.12 172 ARG A C 1
ATOM 1383 O O . ARG A 1 172 ? -10.479 0.720 21.743 1.00 97.12 172 ARG A O 1
ATOM 1390 N N . LEU A 1 173 ? -8.406 0.687 20.903 1.00 97.75 173 LEU A N 1
ATOM 1391 C CA . LEU A 1 173 ? -7.799 0.028 22.067 1.00 97.75 173 LEU A CA 1
ATOM 1392 C C . LEU A 1 173 ? -7.952 0.858 23.339 1.00 97.75 173 LEU A C 1
ATOM 1394 O O . LEU A 1 173 ? -8.312 0.320 24.384 1.00 97.75 173 LEU A O 1
ATOM 1398 N N . LYS A 1 174 ? -7.698 2.165 23.253 1.00 97.56 174 LYS A N 1
ATOM 1399 C CA . LYS A 1 174 ? -7.849 3.084 24.386 1.00 97.56 174 LYS A CA 1
ATOM 1400 C C . LYS A 1 174 ? -9.297 3.135 24.879 1.00 97.56 174 LYS A C 1
ATOM 1402 O O . LYS A 1 174 ? -9.526 3.052 26.084 1.00 97.56 174 LYS A O 1
ATOM 1407 N N . GLU A 1 175 ? -10.274 3.159 23.970 1.00 95.88 175 GLU A N 1
ATOM 1408 C CA . GLU A 1 175 ? -11.700 3.059 24.324 1.00 95.88 175 GLU A CA 1
ATOM 1409 C C . GLU A 1 175 ? -12.025 1.746 25.049 1.00 95.88 175 GLU A C 1
ATOM 1411 O O . GLU A 1 175 ? -12.664 1.766 26.102 1.00 95.88 175 GLU A O 1
ATOM 1416 N N . LEU A 1 176 ? -11.561 0.605 24.524 1.00 97.06 176 LEU A N 1
ATOM 1417 C CA . LEU A 1 176 ? -11.790 -0.715 25.131 1.00 97.06 176 LEU A CA 1
ATOM 1418 C C . LEU A 1 176 ? -11.164 -0.833 26.529 1.00 97.06 176 LEU A C 1
ATOM 1420 O O . LEU A 1 176 ? -11.707 -1.518 27.397 1.00 97.06 176 LEU A O 1
ATOM 1424 N N . ARG A 1 177 ? -10.056 -0.124 26.769 1.00 97.38 177 ARG A N 1
ATOM 1425 C CA . ARG A 1 177 ? -9.372 -0.036 28.069 1.00 97.38 177 ARG A CA 1
ATOM 1426 C C . ARG A 1 177 ? -10.004 0.977 29.029 1.00 97.38 177 ARG A C 1
ATOM 1428 O O . ARG A 1 177 ? -9.579 1.063 30.181 1.00 97.38 177 ARG A O 1
ATOM 1435 N N . GLY A 1 178 ? -11.025 1.714 28.590 1.00 96.31 178 GLY A N 1
ATOM 1436 C CA . GLY A 1 178 ? -11.706 2.733 29.388 1.00 96.31 178 GLY A CA 1
ATOM 1437 C C . GLY A 1 178 ? -10.886 4.009 29.592 1.00 96.31 178 GLY A C 1
ATOM 1438 O O . GLY A 1 178 ? -11.100 4.715 30.578 1.00 96.31 178 GLY A O 1
ATOM 1439 N N . GLU A 1 179 ? -9.934 4.291 28.702 1.00 97.00 179 GLU A N 1
ATOM 1440 C CA . GLU A 1 179 ? -9.165 5.535 28.715 1.00 97.00 179 GLU A CA 1
ATOM 1441 C C . GLU A 1 179 ? -10.022 6.706 28.207 1.00 97.00 179 GLU A C 1
ATOM 1443 O O . GLU A 1 179 ? -10.817 6.566 27.276 1.00 97.00 179 GLU A O 1
ATOM 1448 N N . GLU A 1 180 ? -9.861 7.881 28.820 1.00 92.38 180 GLU A N 1
ATOM 1449 C CA . GLU A 1 180 ? -10.557 9.093 28.386 1.00 92.38 180 GLU A CA 1
ATOM 1450 C C . GLU A 1 180 ? -9.881 9.658 27.132 1.00 92.38 180 GLU A C 1
ATOM 1452 O O . GLU A 1 180 ? -8.687 9.966 27.131 1.00 92.38 180 GLU A O 1
ATOM 1457 N N . LEU A 1 181 ? -10.658 9.791 26.060 1.00 91.75 181 LEU A N 1
ATOM 1458 C CA . LEU A 1 181 ? -10.196 10.288 24.772 1.00 91.75 181 LEU A CA 1
ATOM 1459 C C . LEU A 1 181 ? -10.879 11.612 24.438 1.00 91.75 181 LEU A C 1
ATOM 1461 O O . LEU A 1 181 ? -12.051 11.794 24.775 1.00 91.75 181 LEU A O 1
ATOM 1465 N N . PRO A 1 182 ? -10.184 12.526 23.739 1.00 90.56 182 PRO A N 1
ATOM 1466 C CA . PRO A 1 182 ? -10.840 13.699 23.184 1.00 90.56 182 PRO A CA 1
ATOM 1467 C C . PRO A 1 182 ? -11.954 13.259 22.230 1.00 90.56 182 PRO A C 1
ATOM 1469 O O . PRO A 1 182 ? -11.806 12.252 21.524 1.00 90.56 182 PRO A O 1
ATOM 1472 N N . GLU A 1 183 ? -13.052 14.018 22.188 1.00 88.75 183 GLU A N 1
ATOM 1473 C CA . GLU A 1 183 ? -14.072 13.792 21.164 1.00 88.75 183 GLU A CA 1
ATOM 1474 C C . GLU A 1 183 ? -13.409 13.825 19.778 1.00 88.75 183 GLU A C 1
ATOM 1476 O O . GLU A 1 183 ? -12.465 14.595 19.559 1.00 88.75 183 GLU A O 1
ATOM 1481 N N . PRO A 1 184 ? -13.798 12.909 18.878 1.00 90.44 184 PRO A N 1
ATOM 1482 C CA . PRO A 1 184 ? -13.289 12.950 17.523 1.00 90.44 184 PRO A CA 1
ATOM 1483 C C . PRO A 1 184 ? -13.690 14.273 16.855 1.00 90.44 184 PRO A C 1
ATOM 1485 O O . PRO A 1 184 ? -14.606 14.964 17.290 1.00 90.44 184 PRO A O 1
ATOM 1488 N N . GLU A 1 185 ? -12.939 14.661 15.827 1.00 90.19 185 GLU A N 1
ATOM 1489 C CA . GLU A 1 185 ? -13.251 15.847 15.036 1.00 90.19 185 GLU A CA 1
ATOM 1490 C C . GLU A 1 185 ? -13.058 15.549 13.546 1.00 90.19 185 GLU A C 1
ATOM 1492 O O . GLU A 1 185 ? -12.150 14.817 13.127 1.00 90.19 185 GLU A O 1
ATOM 1497 N N . GLY A 1 186 ? -13.896 16.169 12.715 1.00 92.88 186 GLY A N 1
ATOM 1498 C CA . GLY A 1 186 ? -13.776 16.100 11.264 1.00 92.88 186 GLY A CA 1
ATOM 1499 C C . GLY A 1 186 ? -14.019 14.688 10.737 1.00 92.88 186 GLY A C 1
ATOM 1500 O O . GLY A 1 186 ? -15.064 14.098 10.982 1.00 92.88 186 GLY A O 1
ATOM 1501 N N . ALA A 1 187 ? -13.064 14.143 9.981 1.00 88.94 187 ALA A N 1
ATOM 1502 C CA . ALA A 1 187 ? -13.207 12.808 9.401 1.00 88.94 187 ALA A CA 1
ATOM 1503 C C . ALA A 1 187 ? -13.240 11.686 10.458 1.00 88.94 187 ALA A C 1
ATOM 1505 O O . ALA A 1 187 ? -13.738 10.605 10.169 1.00 88.94 187 ALA A O 1
ATOM 1506 N N . TRP A 1 188 ? -12.742 11.947 11.671 1.00 93.44 188 TRP A N 1
ATOM 1507 C CA . TRP A 1 188 ? -12.718 10.978 12.767 1.00 93.44 188 TRP A CA 1
ATOM 1508 C C . TRP A 1 188 ? -14.076 10.803 13.459 1.00 93.44 188 TRP A C 1
ATOM 1510 O O . TRP A 1 188 ? -14.219 9.870 14.241 1.00 93.44 188 TRP A O 1
ATOM 1520 N N . ASP A 1 189 ? -15.065 11.668 13.198 1.00 95.25 189 ASP A N 1
ATOM 1521 C CA . ASP A 1 189 ? -16.420 11.517 13.761 1.00 95.25 189 ASP A CA 1
ATOM 1522 C C . ASP A 1 189 ? -17.154 10.301 13.187 1.00 95.25 189 ASP A C 1
ATOM 1524 O O . ASP A 1 189 ? -17.929 9.644 13.879 1.00 95.25 189 ASP A O 1
ATOM 1528 N N . ASP A 1 190 ? -16.892 9.987 11.919 1.00 96.12 190 ASP A N 1
ATOM 1529 C CA . ASP A 1 190 ? -17.431 8.825 11.218 1.00 96.12 190 ASP A CA 1
ATOM 1530 C C . ASP A 1 190 ? -16.316 7.795 11.011 1.00 96.12 190 ASP A C 1
ATOM 1532 O O . ASP A 1 190 ? -15.828 7.585 9.901 1.00 96.12 190 ASP A O 1
ATOM 1536 N N . MET A 1 191 ? -15.874 7.177 12.112 1.00 94.25 191 MET A N 1
ATOM 1537 C CA . MET A 1 191 ? -14.815 6.156 12.097 1.00 94.25 191 MET A CA 1
ATOM 1538 C C . MET A 1 191 ? -15.079 5.034 11.075 1.00 94.25 191 MET A C 1
ATOM 1540 O O . MET A 1 191 ? -14.148 4.705 10.339 1.00 94.25 191 MET A O 1
ATOM 1544 N N . PRO A 1 192 ? -16.301 4.464 10.958 1.00 96.56 192 PRO A N 1
ATOM 1545 C CA . PRO A 1 192 ? -16.589 3.473 9.921 1.00 96.56 192 PRO A CA 1
ATOM 1546 C C . PRO A 1 192 ? -16.416 4.028 8.501 1.00 96.56 192 PRO A C 1
ATOM 1548 O O . PRO A 1 192 ? -15.736 3.412 7.686 1.00 96.56 192 PRO A O 1
ATOM 1551 N N . GLY A 1 193 ? -16.952 5.219 8.209 1.00 97.06 193 GLY A N 1
ATOM 1552 C CA . GLY A 1 193 ? -16.798 5.837 6.889 1.00 97.06 193 GLY A CA 1
ATOM 1553 C C . GLY A 1 193 ? -15.353 6.224 6.554 1.00 97.06 193 GLY A C 1
ATOM 1554 O O . GLY A 1 193 ? -14.950 6.187 5.387 1.00 97.06 193 GLY A O 1
ATOM 1555 N N . LEU A 1 194 ? -14.547 6.588 7.555 1.00 97.00 194 LEU A N 1
ATOM 1556 C CA . LEU A 1 194 ? -13.117 6.826 7.370 1.00 97.00 194 LEU A CA 1
ATOM 1557 C C . LEU A 1 194 ? -12.365 5.514 7.120 1.00 97.00 194 LEU A C 1
ATOM 1559 O O . LEU A 1 194 ? -11.543 5.483 6.209 1.00 97.00 194 LEU A O 1
ATOM 1563 N N . ARG A 1 195 ? -12.669 4.438 7.861 1.00 97.44 195 ARG A N 1
ATOM 1564 C CA . ARG A 1 195 ? -12.085 3.102 7.645 1.00 97.44 195 ARG A CA 1
ATOM 1565 C C . ARG A 1 195 ? -12.288 2.657 6.201 1.00 97.44 195 ARG A C 1
ATOM 1567 O O . ARG A 1 195 ? -11.310 2.364 5.522 1.00 97.44 195 ARG A O 1
ATOM 1574 N N . ASP A 1 196 ? -13.532 2.660 5.730 1.00 97.62 196 ASP A N 1
ATOM 1575 C CA . ASP A 1 196 ? -13.878 2.162 4.392 1.00 97.62 196 ASP A CA 1
ATOM 1576 C C . ASP A 1 196 ? -13.155 2.956 3.298 1.00 97.62 196 ASP A C 1
ATOM 1578 O O . ASP A 1 196 ? -12.671 2.399 2.317 1.00 97.62 196 ASP A O 1
ATOM 1582 N N . ARG A 1 197 ? -13.022 4.274 3.491 1.00 97.38 197 ARG A N 1
ATOM 1583 C CA . ARG A 1 197 ? -12.262 5.135 2.581 1.00 97.38 197 ARG A CA 1
ATOM 1584 C C . ARG A 1 197 ? -10.783 4.776 2.560 1.00 97.38 197 ARG A C 1
ATOM 1586 O O . ARG A 1 197 ? -10.207 4.750 1.480 1.00 97.38 197 ARG A O 1
ATOM 1593 N N . VAL A 1 198 ? -10.173 4.573 3.725 1.00 97.56 198 VAL A N 1
ATOM 1594 C CA . VAL A 1 198 ? -8.741 4.274 3.841 1.00 97.56 198 VAL A CA 1
ATOM 1595 C C . VAL A 1 198 ? -8.427 2.927 3.194 1.00 97.56 198 VAL A C 1
ATOM 1597 O O . VAL A 1 198 ? -7.495 2.855 2.400 1.00 97.56 198 VAL A O 1
ATOM 1600 N N . LEU A 1 199 ? -9.232 1.893 3.456 1.00 97.06 199 LEU A N 1
ATOM 1601 C CA . LEU A 1 199 ? -9.058 0.570 2.841 1.00 97.06 199 LEU A CA 1
ATOM 1602 C C . LEU A 1 199 ? -9.181 0.644 1.314 1.00 97.06 199 LEU A C 1
ATOM 1604 O O . LEU A 1 199 ? -8.224 0.330 0.612 1.00 97.06 199 LEU A O 1
ATOM 1608 N N . LEU A 1 200 ? -10.273 1.231 0.810 1.00 96.19 200 LEU A N 1
ATOM 1609 C CA . LEU A 1 200 ? -10.461 1.442 -0.630 1.00 96.19 200 LEU A CA 1
ATOM 1610 C C . LEU A 1 200 ? -9.301 2.227 -1.259 1.00 96.19 200 LEU A C 1
ATOM 1612 O O . LEU A 1 200 ? -8.862 1.947 -2.372 1.00 96.19 200 LEU A O 1
ATOM 1616 N N . THR A 1 201 ? -8.804 3.236 -0.549 1.00 94.88 201 THR A N 1
ATOM 1617 C CA . THR A 1 201 ? -7.696 4.067 -1.017 1.00 94.88 201 THR A CA 1
ATOM 1618 C C . THR A 1 201 ? -6.405 3.258 -1.138 1.00 94.88 201 THR A C 1
ATOM 1620 O O . THR A 1 201 ? -5.671 3.435 -2.114 1.00 94.88 201 THR A O 1
ATOM 1623 N N . ILE A 1 202 ? -6.120 2.376 -0.179 1.00 95.88 202 ILE A N 1
ATOM 1624 C CA . ILE A 1 202 ? -4.959 1.482 -0.220 1.00 95.88 202 ILE A CA 1
ATOM 1625 C C . ILE A 1 202 ? -5.070 0.535 -1.426 1.00 95.88 202 ILE A C 1
ATOM 1627 O O . ILE A 1 202 ? -4.122 0.454 -2.214 1.00 95.88 202 ILE A O 1
ATOM 1631 N N . ASP A 1 203 ? -6.236 -0.080 -1.644 1.00 94.00 203 ASP A N 1
ATOM 1632 C CA . ASP A 1 203 ? -6.488 -0.977 -2.784 1.00 94.00 203 ASP A CA 1
ATOM 1633 C C . ASP A 1 203 ? -6.277 -0.290 -4.131 1.00 94.00 203 ASP A C 1
ATOM 1635 O O . ASP A 1 203 ? -5.546 -0.777 -5.004 1.00 94.00 203 ASP A O 1
ATOM 1639 N N . GLU A 1 204 ? -6.899 0.878 -4.312 1.00 91.56 204 GLU A N 1
ATOM 1640 C CA . GLU A 1 204 ? -6.796 1.646 -5.549 1.00 91.56 204 GLU A CA 1
ATOM 1641 C C . GLU A 1 204 ? -5.342 2.033 -5.843 1.00 91.56 204 GLU A C 1
ATOM 1643 O O . GLU A 1 204 ? -4.920 2.022 -7.003 1.00 91.56 204 GLU A O 1
ATOM 1648 N N . ASN A 1 205 ? -4.549 2.325 -4.809 1.00 92.44 205 ASN A N 1
ATOM 1649 C CA . ASN A 1 205 ? -3.153 2.713 -4.972 1.00 92.44 205 ASN A CA 1
ATOM 1650 C C . ASN A 1 205 ? -2.230 1.534 -5.273 1.00 92.44 205 ASN A C 1
ATOM 1652 O O . ASN A 1 205 ? -1.327 1.697 -6.099 1.00 92.44 205 ASN A O 1
ATOM 1656 N N . PHE A 1 206 ? -2.459 0.354 -4.693 1.00 92.50 206 PHE A N 1
ATOM 1657 C CA . PHE A 1 206 ? -1.753 -0.857 -5.117 1.00 92.50 206 PHE A CA 1
ATOM 1658 C C . PHE A 1 206 ? -2.109 -1.229 -6.559 1.00 92.50 206 PHE A C 1
ATOM 1660 O O . PHE A 1 206 ? -1.222 -1.521 -7.371 1.00 92.50 206 PHE A O 1
ATOM 1667 N N . HIS A 1 207 ? -3.386 -1.124 -6.935 1.00 86.75 207 HIS A N 1
ATOM 1668 C CA . HIS A 1 207 ? -3.812 -1.357 -8.311 1.00 86.75 207 HIS A CA 1
ATOM 1669 C C . HIS A 1 207 ? -3.173 -0.361 -9.290 1.00 86.75 207 HIS A C 1
ATOM 1671 O O . HIS A 1 207 ? -2.663 -0.761 -10.341 1.00 86.75 207 HIS A O 1
ATOM 1677 N N . ALA A 1 208 ? -3.167 0.929 -8.948 1.00 82.44 208 ALA A N 1
ATOM 1678 C CA . ALA A 1 208 ? -2.555 1.976 -9.759 1.00 82.44 208 ALA A CA 1
ATOM 1679 C C . ALA A 1 208 ? -1.044 1.763 -9.914 1.00 82.44 208 ALA A C 1
ATOM 1681 O O . ALA A 1 208 ? -0.529 1.874 -11.030 1.00 82.44 208 ALA A O 1
ATOM 1682 N N . PHE A 1 209 ? -0.348 1.389 -8.834 1.00 85.38 209 PHE A N 1
ATOM 1683 C CA . PHE A 1 209 ? 1.073 1.049 -8.874 1.00 85.38 209 PHE A CA 1
ATOM 1684 C C . PHE A 1 209 ? 1.332 -0.109 -9.844 1.00 85.38 209 PHE A C 1
ATOM 1686 O O . PHE A 1 209 ? 2.197 -0.005 -10.715 1.00 85.38 209 PHE A O 1
ATOM 1693 N N . ARG A 1 210 ? 0.543 -1.187 -9.769 1.00 78.56 210 ARG A N 1
ATOM 1694 C CA . ARG A 1 210 ? 0.661 -2.336 -10.679 1.00 78.56 210 ARG A CA 1
ATOM 1695 C C . ARG A 1 210 ? 0.457 -1.932 -12.141 1.00 78.56 210 ARG A C 1
ATOM 1697 O O . ARG A 1 210 ? 1.247 -2.318 -12.999 1.00 78.56 210 ARG A O 1
ATOM 1704 N N . VAL A 1 211 ? -0.575 -1.141 -12.439 1.00 69.38 211 VAL A N 1
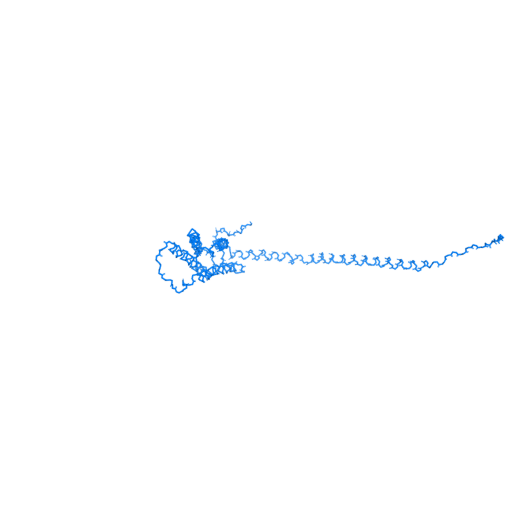ATOM 1705 C CA . VAL A 1 211 ? -0.853 -0.672 -13.810 1.00 69.38 211 VAL A CA 1
ATOM 1706 C C . VAL A 1 211 ? 0.282 0.207 -14.334 1.00 69.38 211 VAL A C 1
ATOM 1708 O O . VAL A 1 211 ? 0.702 0.036 -15.478 1.00 69.38 211 VAL A O 1
ATOM 1711 N N . TRP A 1 212 ? 0.820 1.101 -13.503 1.00 67.88 212 TRP A N 1
ATOM 1712 C CA . TRP A 1 212 ? 1.927 1.983 -13.877 1.00 67.88 212 TRP A CA 1
ATOM 1713 C C . TRP A 1 212 ? 3.184 1.209 -14.318 1.00 67.88 212 TRP A C 1
ATOM 1715 O O . TRP A 1 212 ? 3.882 1.656 -15.226 1.00 67.88 212 TRP A O 1
ATOM 1725 N N . HIS A 1 213 ? 3.411 0.008 -13.776 1.00 67.69 213 HIS A N 1
ATOM 1726 C CA . HIS A 1 213 ? 4.561 -0.844 -14.109 1.00 67.69 213 HIS A CA 1
ATOM 1727 C C . HIS A 1 213 ? 4.315 -1.875 -15.225 1.00 67.69 213 HIS A C 1
ATOM 1729 O O . HIS A 1 213 ? 5.263 -2.508 -15.685 1.00 67.69 213 HIS A O 1
ATOM 1735 N N . GLN A 1 214 ? 3.076 -2.048 -15.697 1.00 59.97 214 GLN A N 1
ATOM 1736 C CA . GLN A 1 214 ? 2.733 -3.032 -16.739 1.00 59.97 214 GLN A CA 1
ATOM 1737 C C . GLN A 1 214 ? 2.714 -2.465 -18.168 1.00 59.97 214 GLN A C 1
ATOM 1739 O O . GLN A 1 214 ? 2.785 -3.225 -19.134 1.00 59.97 214 GLN A O 1
ATOM 1744 N N . VAL A 1 215 ? 2.593 -1.146 -18.341 1.00 48.50 215 VAL A N 1
ATOM 1745 C CA . VAL A 1 215 ? 2.498 -0.518 -19.672 1.00 48.50 215 VAL A CA 1
ATOM 1746 C C . VAL A 1 215 ? 3.906 -0.227 -20.215 1.00 48.50 215 VAL A C 1
ATOM 1748 O O . VAL A 1 215 ? 4.818 0.032 -19.439 1.00 48.50 215 VAL A O 1
ATOM 1751 N N . GLY A 1 216 ? 4.094 -0.250 -21.546 1.00 48.94 216 GLY A N 1
ATOM 1752 C CA . GLY A 1 216 ? 5.385 -0.186 -22.273 1.00 48.94 216 GLY A CA 1
ATOM 1753 C C . GLY A 1 216 ? 6.314 1.027 -22.037 1.00 48.94 216 GLY A C 1
ATOM 1754 O O . GLY A 1 216 ? 7.245 1.253 -22.807 1.00 48.94 216 GLY A O 1
ATOM 1755 N N . LEU A 1 217 ? 6.088 1.807 -20.982 1.00 56.72 217 LEU A N 1
ATOM 1756 C CA . LEU A 1 217 ? 6.967 2.839 -20.441 1.00 56.72 217 LEU A CA 1
ATOM 1757 C C . LEU A 1 217 ? 7.280 2.518 -18.971 1.00 56.72 217 LEU A C 1
ATOM 1759 O O . LEU A 1 217 ? 6.925 3.273 -18.072 1.00 56.72 217 LEU A O 1
ATOM 1763 N N . HIS A 1 218 ? 7.942 1.383 -18.743 1.00 70.06 218 HIS A N 1
ATOM 1764 C CA . HIS A 1 218 ? 8.414 0.980 -17.419 1.00 70.06 218 HIS A CA 1
ATOM 1765 C C . HIS A 1 218 ? 9.295 2.088 -16.796 1.00 70.06 218 HIS A C 1
ATOM 1767 O O . HIS A 1 218 ? 10.129 2.663 -17.511 1.00 70.06 218 HIS A O 1
ATOM 1773 N N . PRO A 1 219 ? 9.142 2.412 -15.497 1.00 78.62 219 PRO A N 1
ATOM 1774 C CA . PRO A 1 219 ? 9.813 3.565 -14.892 1.00 78.62 219 PRO A CA 1
ATOM 1775 C C . PRO A 1 219 ? 11.301 3.345 -14.628 1.00 78.62 219 PRO A C 1
ATOM 1777 O O . PRO A 1 219 ? 12.054 4.318 -14.515 1.00 78.62 219 PRO A O 1
ATOM 1780 N N . CYS A 1 220 ? 11.736 2.086 -14.565 1.00 84.12 220 CYS A N 1
ATOM 1781 C CA . CYS A 1 220 ? 13.147 1.753 -14.417 1.00 84.12 220 CYS A CA 1
ATOM 1782 C C . CYS A 1 220 ? 13.961 2.214 -15.623 1.00 84.12 220 CYS A C 1
ATOM 1784 O O . CYS A 1 220 ? 13.518 2.122 -16.768 1.00 84.12 220 CYS A O 1
ATOM 1786 N N . GLY A 1 221 ? 15.158 2.713 -15.342 1.00 84.31 221 GLY A N 1
ATOM 1787 C CA . GLY A 1 221 ? 16.188 2.980 -16.331 1.00 84.31 221 GLY A CA 1
ATOM 1788 C C . GLY A 1 221 ? 17.047 1.746 -16.602 1.00 84.31 221 GLY A C 1
ATOM 1789 O O . GLY A 1 221 ? 16.725 0.628 -16.196 1.00 84.31 221 GLY A O 1
ATOM 1790 N N . ALA A 1 222 ? 18.151 1.961 -17.313 1.00 86.56 222 ALA A N 1
ATOM 1791 C CA . ALA A 1 222 ?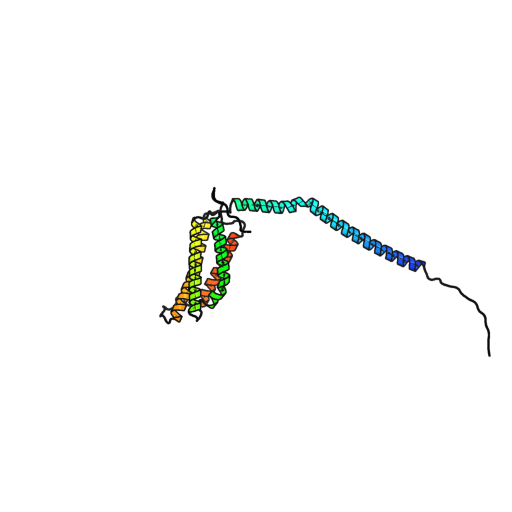 19.132 0.921 -17.589 1.00 86.56 222 ALA A CA 1
ATOM 1792 C C . ALA A 1 222 ? 19.903 0.540 -16.317 1.00 86.56 222 ALA A C 1
ATOM 1794 O O . ALA A 1 222 ? 20.154 1.395 -15.465 1.00 86.56 222 ALA A O 1
ATOM 1795 N N . ALA A 1 223 ? 20.341 -0.719 -16.243 1.00 85.50 223 ALA A N 1
ATOM 1796 C CA . ALA A 1 223 ? 21.293 -1.143 -15.225 1.00 85.50 223 ALA A CA 1
ATOM 1797 C C . ALA A 1 223 ? 22.578 -0.293 -15.310 1.00 85.50 223 ALA A C 1
ATOM 1799 O O . ALA A 1 223 ? 23.071 -0.056 -16.422 1.00 85.50 223 ALA A O 1
ATOM 1800 N N . PRO A 1 224 ? 23.147 0.153 -14.176 1.00 84.00 224 PRO A N 1
ATOM 1801 C CA . PRO A 1 224 ? 24.437 0.833 -14.173 1.00 84.00 224 PRO A CA 1
ATOM 1802 C C . PRO A 1 224 ? 25.545 -0.029 -14.791 1.00 84.00 224 PRO A C 1
ATOM 1804 O O . PRO A 1 224 ? 25.541 -1.257 -14.676 1.00 84.00 224 PRO A O 1
ATOM 1807 N N . GLU A 1 225 ? 26.542 0.611 -15.407 1.00 83.19 225 GLU A N 1
ATOM 1808 C CA . GLU A 1 225 ? 27.707 -0.105 -15.935 1.00 83.19 225 GLU A CA 1
ATOM 1809 C C . GLU A 1 225 ? 28.396 -0.929 -14.834 1.00 83.19 225 GLU A C 1
ATOM 1811 O O . GLU A 1 225 ? 28.700 -0.426 -13.753 1.00 83.19 225 GLU A O 1
ATOM 1816 N N . GLY A 1 226 ? 28.664 -2.206 -15.122 1.00 82.19 226 GLY A N 1
ATOM 1817 C CA . GLY A 1 226 ? 29.331 -3.118 -14.189 1.00 82.19 226 GLY A CA 1
ATOM 1818 C C . GLY A 1 226 ? 28.431 -3.716 -13.101 1.00 82.19 226 GLY A C 1
ATOM 1819 O O . GLY A 1 226 ? 28.929 -4.507 -12.301 1.00 82.19 226 GLY A O 1
ATOM 1820 N N . VAL A 1 227 ? 27.134 -3.394 -13.080 1.00 82.06 227 VAL A N 1
ATOM 1821 C CA . VAL A 1 227 ? 26.142 -4.024 -12.196 1.00 82.06 227 VAL A CA 1
ATOM 1822 C C . VAL A 1 227 ? 25.420 -5.139 -12.950 1.00 82.06 227 VAL A C 1
ATOM 1824 O O . VAL A 1 227 ? 25.063 -4.981 -14.117 1.00 82.06 227 VAL A O 1
ATOM 1827 N N . THR A 1 228 ? 25.212 -6.280 -12.288 1.00 82.50 228 THR A N 1
ATOM 1828 C CA . THR A 1 228 ? 24.417 -7.382 -12.844 1.00 82.50 228 THR A CA 1
ATOM 1829 C C . THR A 1 228 ? 22.973 -6.907 -13.045 1.00 82.50 228 THR A C 1
ATOM 1831 O O . THR A 1 228 ? 22.340 -6.522 -12.062 1.00 82.50 228 THR A O 1
ATOM 1834 N N . PRO A 1 229 ? 22.442 -6.918 -14.281 1.00 78.69 229 PRO A N 1
ATOM 1835 C CA . PRO A 1 229 ? 21.056 -6.542 -14.531 1.00 78.69 229 PRO A CA 1
ATOM 1836 C C . PRO A 1 229 ? 20.084 -7.504 -13.839 1.00 78.69 229 PRO A C 1
ATOM 1838 O O . PRO A 1 229 ? 20.426 -8.666 -13.607 1.00 78.69 229 PRO A O 1
ATOM 1841 N N . TRP A 1 230 ? 18.870 -7.043 -13.543 1.00 78.25 230 TRP A N 1
ATOM 1842 C CA . TRP A 1 230 ? 17.838 -7.925 -12.995 1.00 78.25 230 TRP A CA 1
ATOM 1843 C C . TRP A 1 230 ? 17.425 -8.986 -14.021 1.00 78.25 230 TRP A C 1
ATOM 1845 O O . TRP A 1 230 ? 17.474 -8.783 -15.238 1.00 78.25 230 TRP A O 1
ATOM 1855 N N . ALA A 1 231 ? 17.063 -10.157 -13.518 1.00 66.94 231 ALA A N 1
ATOM 1856 C CA . ALA A 1 231 ? 16.514 -11.238 -14.311 1.00 66.94 231 ALA A CA 1
ATOM 1857 C C . ALA A 1 231 ? 15.281 -11.763 -13.570 1.00 66.94 231 ALA A C 1
ATOM 1859 O O . ALA A 1 231 ? 15.381 -11.978 -12.362 1.00 66.94 231 ALA A O 1
ATOM 1860 N N . PRO A 1 232 ? 14.147 -11.968 -14.261 1.00 55.50 232 PRO A N 1
ATOM 1861 C CA . PRO A 1 232 ? 12.976 -12.558 -13.632 1.00 55.50 232 PRO A CA 1
ATOM 1862 C C . PRO A 1 232 ? 13.333 -13.955 -13.119 1.00 55.50 232 PRO A C 1
ATOM 1864 O O . PRO A 1 232 ? 13.929 -14.753 -13.850 1.00 55.50 232 PRO A O 1
ATOM 1867 N N . GLU A 1 233 ? 12.978 -14.253 -11.872 1.00 53.78 233 GLU A N 1
ATOM 1868 C CA . GLU A 1 233 ? 12.986 -15.630 -11.385 1.00 53.78 233 GLU A CA 1
ATOM 1869 C C . GLU A 1 233 ? 11.883 -16.391 -12.141 1.00 53.78 233 GLU A C 1
ATOM 1871 O O . GLU A 1 233 ? 10.732 -15.954 -12.176 1.00 53.78 233 GLU A O 1
ATOM 1876 N N . GLY A 1 234 ? 12.274 -17.443 -12.867 1.00 37.94 234 GLY A N 1
ATOM 1877 C CA . GLY A 1 234 ? 11.383 -18.217 -13.742 1.00 37.94 234 GLY A CA 1
ATOM 1878 C C . GLY A 1 234 ? 10.428 -19.146 -13.009 1.00 37.94 234 GLY A C 1
ATOM 1879 O O . GLY A 1 234 ? 10.740 -19.545 -11.865 1.00 37.94 234 GLY A O 1
#

Radius of gyration: 40.04 Å; Cα contacts (8 Å, |Δi|>4): 172; chains: 1; bounding box: 98×103×97 Å

Sequence (234 aa):
MDQDEKSQVDSVEDVDVDAALDELRAEEHRRLLRTTVLTLILGSALGFVAWWIATNTDTLLQSNLQVEAGEQEVLAVTNDPVCRGIIDEVTTFAADYEEREAFIEDNVLGDTEANVDQVRETAAAFRSRHREVSEQVEDAVLRERVFRRQLNDWFGFMDNEFRILEEMADRRLKELRGEELPEPEGAWDDMPGLRDRVLLTIDENFHAFRVWHQVGLHPCGAAPEGVTPWAPEG

Mean predicted aligned error: 15.13 Å

Secondary structure (DSSP, 8-state):
----------------HHHHHHHHHHHHHHHHHHHHHHHHHHHHHHHHHHHHHHHSHHHHHHHHHHHHHHHHHHHHHH--HHHHHHHHHHHHHHHHHHHHHHHHHHHTT-S-HHHHHHHHHHHHHHHHHHHHHHHHTTT--BSSHHHHHHHHHHHHHHHHHHHHHHHHHHHHHHHHTT---PPP-GGGGSHHHHHHHHHHHHHHHHHHHHHHHHSSS-SB-PPPTTSPPP----

Nearest PDB structures (foldseek):
  3l39-assembly1_A  TM=5.488E-01  e=4.111E-01  Bacteroides thetaiotaomicron VPI-5482
  7jrp-assembly1_c  TM=5.556E-01  e=2.710E+00  Vigna radiata

Foldseek 3Di:
DDDDDDDDDDDDDPPVVVVVVVVVVVVVVVVVVVVVVVVVVVVVVVVVVVVCCVVCVCVVVVVVVVVVVVVVVLCQWFFAPLLVVLLVLLLVLLVVCVVCVVLLLDQCLDLDLVSLVVQLVVLVVSLVVLVVSLVSLVVFAWPDPVVSVVSNVLSVVLSVLSVVSNVSSVVNNCVSVVHDDDQDDDPVVCSNVSSVVSSVVNNVSSVVSVVQCPDSRHGGTHYPPPDDTDDDDD

Solvent-accessible surface area (backbone atoms only — not comparable to full-atom values): 13002 Å² total; per-residue (Å²): 134,78,88,82,88,83,88,87,82,88,84,81,83,87,71,66,58,66,62,55,49,51,53,50,51,53,51,51,51,51,51,49,50,52,52,52,51,51,51,50,50,54,50,50,53,53,50,49,51,52,49,50,48,71,74,40,47,63,63,64,50,45,54,53,51,49,47,54,51,48,49,51,56,48,44,64,47,41,22,10,40,56,36,50,48,47,51,55,49,54,52,50,51,46,53,59,43,65,78,40,42,68,59,38,70,66,20,32,80,43,94,47,61,72,49,14,49,50,31,24,53,49,26,50,48,52,36,53,54,52,49,59,51,53,60,48,56,76,76,28,41,52,63,43,78,64,51,56,53,52,49,53,52,50,47,57,50,52,44,49,45,30,47,51,52,24,51,47,8,51,52,43,45,36,52,76,71,69,51,93,70,80,81,64,61,77,69,54,65,43,51,69,66,41,50,56,50,43,55,52,50,52,53,53,49,50,52,50,54,54,54,57,60,70,45,103,66,49,56,25,8,39,40,58,90,95,52,80,57,58,74,84,85,127

pLDDT: mean 78.68, std 19.11, range [34.81, 98.44]